Protein AF-A0A5C3KPU3-F1 (afdb_monomer)

InterPro domains:
  IPR012901 Carnosine N-methyltransferase [PF07942] (134-205)
  IPR012901 Carnosine N-methyltransferase [PTHR12303] (54-205)
  IPR029063 S-adenosyl-L-methionine-dependent methyltransferase superfamily [SSF53335] (145-206)

Solvent-accessible surface area (backbone atoms only — not comparable to full-atom values): 12012 Å² total; per-residue (Å²): 145,76,76,73,67,56,60,56,51,51,51,50,51,65,52,49,51,58,51,50,50,51,52,49,50,61,71,35,53,88,72,49,69,58,73,66,59,59,45,46,71,76,48,73,64,86,67,76,80,68,57,95,77,44,72,46,60,49,37,39,23,30,64,39,37,35,66,54,52,50,49,53,53,51,51,52,53,56,54,58,70,71,51,53,74,71,59,48,53,52,39,55,75,72,40,45,65,63,50,53,53,52,48,52,54,50,42,50,57,54,25,53,55,30,39,52,56,28,51,51,48,39,72,78,38,61,71,49,71,76,52,78,89,63,82,64,48,75,69,45,47,51,49,52,53,49,52,56,49,46,46,40,46,60,73,37,77,88,14,44,66,59,43,50,70,66,43,45,67,56,53,55,56,62,63,72,50,56,70,74,60,37,54,74,38,75,50,75,64,82,86,47,81,92,35,44,66,57,52,55,45,44,73,73,54,39,40,75,105

Radius of gyration: 27.12 Å; Cα contacts (8 Å, |Δi|>4): 120; chains: 1; bounding box: 98×38×58 Å

pLDDT: mean 85.26, std 14.68, range [45.88, 97.88]

Sequence (209 aa):
MTTVTTTTFDTLLACLFPLAICIAAYRLRDSLGSFSDLRALVFPTKSSSQPYFSLERAYHSYRQYERLSKSEVSRMRASYSKLGRAHKRMANTLGYTKKLDRLWDITALNGTIADEIAEIAEREYPSVTDTPKYHATSADLARVREALKHFIRDWSDDGAKERHTIFSPILDCLKTVDPELRASQKVLVPGCGLGRLSWEISQLGDHLI

Nearest PDB structures (foldseek):
  5yf1-assembly1_B  TM=8.583E-01  e=3.767E-05  Homo sapiens
  4wpe-assembly1_A-2  TM=2.125E-01  e=9.222E+00  Saccharomyces cerevisiae S288C

Organism: Coprinopsis marcescibilis (NCBI:txid230819)

Foldseek 3Di:
DPPPVVVVVVVVVVVVVVVVVVVVCVVCVVVDPDVVVVCCVVDVDPPPCPDPDDLLLLLLLLQCLLVVQVVVLVVVVVVLVPDDPVVVVVCVVVVVVVVSVVSNVVSVVLSVVSNVVSVVSCVVPVCSVVDDRDDHDPVSSVVSVVLVVLCCLQPNPNNVVVCCVPQVVVLVVLVVDDLVVQLVDEDEDPPCRVCRSVVVSVVSNHHYD

Mean predicted aligned error: 12.5 Å

Structure (mmCIF, N/CA/C/O backbone):
data_AF-A0A5C3KPU3-F1
#
_entry.id   AF-A0A5C3KPU3-F1
#
loop_
_atom_site.group_PDB
_atom_site.id
_atom_site.type_symbol
_atom_site.label_atom_id
_atom_site.label_alt_id
_atom_site.label_comp_id
_atom_site.label_asym_id
_atom_site.label_entity_id
_atom_site.label_seq_id
_atom_site.pdbx_PDB_ins_code
_atom_site.Cartn_x
_atom_site.Cartn_y
_atom_site.Cartn_z
_atom_site.occupancy
_atom_site.B_iso_or_equiv
_atom_site.auth_seq_id
_atom_site.auth_comp_id
_atom_site.auth_asym_id
_atom_site.auth_atom_id
_atom_site.pdbx_PDB_model_num
ATOM 1 N N . MET A 1 1 ? 72.409 -13.582 -4.677 1.00 49.06 1 MET A N 1
ATOM 2 C CA . MET A 1 1 ? 72.002 -13.003 -5.978 1.00 49.06 1 MET A CA 1
ATOM 3 C C . MET A 1 1 ? 70.506 -13.274 -6.212 1.00 49.06 1 MET A C 1
ATOM 5 O O . MET A 1 1 ? 70.142 -13.875 -7.207 1.00 49.06 1 MET A O 1
ATOM 9 N N . THR A 1 2 ? 69.636 -12.888 -5.264 1.00 50.25 2 THR A N 1
ATOM 10 C CA . THR A 1 2 ? 68.207 -13.300 -5.229 1.00 50.25 2 THR A CA 1
ATOM 11 C C . THR A 1 2 ? 67.263 -12.246 -4.623 1.00 50.25 2 THR A C 1
ATOM 13 O O . THR A 1 2 ? 66.088 -12.521 -4.426 1.00 50.25 2 THR A O 1
ATOM 16 N N . THR A 1 3 ? 67.736 -11.030 -4.330 1.00 50.75 3 THR A N 1
ATOM 17 C CA . THR A 1 3 ? 66.955 -10.001 -3.609 1.00 50.75 3 THR A CA 1
ATOM 18 C C . THR A 1 3 ? 66.311 -8.934 -4.502 1.00 50.75 3 THR A C 1
ATOM 20 O O . THR A 1 3 ? 65.560 -8.106 -4.003 1.00 50.75 3 THR A O 1
ATOM 23 N N . VAL A 1 4 ? 66.581 -8.929 -5.813 1.00 54.91 4 VAL A N 1
ATOM 24 C CA . VAL A 1 4 ? 66.105 -7.876 -6.741 1.00 54.91 4 VAL A CA 1
ATOM 25 C C . VAL A 1 4 ? 64.773 -8.243 -7.422 1.00 54.91 4 VAL A C 1
ATOM 27 O O . VAL A 1 4 ? 64.039 -7.374 -7.883 1.00 54.91 4 VAL A O 1
ATOM 30 N N . THR A 1 5 ? 64.417 -9.529 -7.465 1.00 54.19 5 THR A N 1
ATOM 31 C CA . THR A 1 5 ? 63.199 -10.019 -8.138 1.00 54.19 5 THR A CA 1
ATOM 32 C C . THR A 1 5 ? 61.951 -10.004 -7.253 1.00 54.19 5 THR A C 1
ATOM 34 O O . THR A 1 5 ? 60.841 -9.985 -7.773 1.00 54.19 5 THR A O 1
ATOM 37 N N . THR A 1 6 ? 62.096 -9.994 -5.926 1.00 54.78 6 THR A N 1
ATOM 38 C CA . THR A 1 6 ? 60.954 -9.955 -4.995 1.00 54.78 6 THR A CA 1
ATOM 39 C C . THR A 1 6 ? 60.343 -8.558 -4.890 1.00 54.78 6 THR A C 1
ATOM 41 O O . THR A 1 6 ? 59.128 -8.414 -4.958 1.00 54.78 6 THR A O 1
ATOM 44 N N . THR A 1 7 ? 61.165 -7.506 -4.863 1.00 57.75 7 THR A N 1
ATOM 45 C CA . THR A 1 7 ? 60.705 -6.109 -4.761 1.00 57.75 7 THR A CA 1
ATOM 46 C C . THR A 1 7 ? 59.877 -5.642 -5.956 1.00 57.75 7 THR A C 1
ATOM 48 O O . THR A 1 7 ? 58.969 -4.830 -5.783 1.00 57.75 7 THR A O 1
ATOM 51 N N . THR A 1 8 ? 60.151 -6.155 -7.157 1.00 63.25 8 THR A N 1
ATOM 52 C CA . THR A 1 8 ? 59.389 -5.853 -8.383 1.00 63.25 8 THR A CA 1
ATOM 53 C C . THR A 1 8 ? 58.050 -6.592 -8.440 1.00 63.25 8 THR A C 1
ATOM 55 O O . THR A 1 8 ? 57.057 -6.032 -8.905 1.00 63.25 8 THR A O 1
ATOM 58 N N . PHE A 1 9 ? 57.990 -7.819 -7.917 1.00 68.88 9 PHE A N 1
ATOM 59 C CA . PHE A 1 9 ? 56.739 -8.566 -7.778 1.00 68.88 9 PHE A CA 1
ATOM 60 C C . PHE A 1 9 ? 55.816 -7.933 -6.729 1.00 68.88 9 PHE A C 1
ATOM 62 O O . PHE A 1 9 ? 54.632 -7.733 -6.995 1.00 68.88 9 PHE A O 1
ATOM 69 N N . ASP A 1 10 ? 56.369 -7.526 -5.585 1.00 72.19 10 ASP A N 1
ATOM 70 C CA . ASP A 1 10 ? 55.608 -6.890 -4.506 1.00 72.19 10 ASP A CA 1
ATOM 71 C C . ASP A 1 10 ? 55.052 -5.519 -4.919 1.00 72.19 10 ASP A C 1
ATOM 73 O O . ASP A 1 10 ? 53.919 -5.182 -4.577 1.00 72.19 10 ASP A O 1
ATOM 77 N N . THR A 1 11 ? 55.791 -4.745 -5.723 1.00 73.00 11 THR A N 1
ATOM 78 C CA . THR A 1 11 ? 55.285 -3.474 -6.279 1.00 73.00 11 THR A CA 1
ATOM 79 C C . THR A 1 11 ? 54.222 -3.681 -7.354 1.00 73.00 11 THR A C 1
ATOM 81 O O . THR A 1 11 ? 53.241 -2.937 -7.390 1.00 73.00 11 THR A O 1
ATOM 84 N N . LEU A 1 12 ? 54.349 -4.707 -8.201 1.00 73.88 12 LEU A N 1
ATOM 85 C CA . LEU A 1 12 ? 53.290 -5.077 -9.145 1.00 73.88 12 LEU A CA 1
ATOM 86 C C . LEU A 1 12 ? 52.017 -5.508 -8.413 1.00 73.88 12 LEU A C 1
ATOM 88 O O . LEU A 1 12 ? 50.929 -5.050 -8.759 1.00 73.88 12 LEU A O 1
ATOM 92 N N . LEU A 1 13 ? 52.144 -6.326 -7.368 1.00 72.50 13 LEU A N 1
ATOM 93 C CA . LEU A 1 13 ? 51.018 -6.765 -6.547 1.00 72.50 13 LEU A CA 1
ATOM 94 C C . LEU A 1 13 ? 50.362 -5.578 -5.821 1.00 72.50 13 LEU A C 1
ATOM 96 O O . LEU A 1 13 ? 49.135 -5.455 -5.833 1.00 72.50 13 LEU A O 1
ATOM 100 N N . ALA A 1 14 ? 51.171 -4.661 -5.281 1.00 74.69 14 ALA A N 1
ATOM 101 C CA . ALA A 1 14 ? 50.712 -3.448 -4.604 1.00 74.69 14 ALA A CA 1
ATOM 102 C C . ALA A 1 14 ? 49.963 -2.475 -5.529 1.00 74.69 14 ALA A C 1
ATOM 104 O O . ALA A 1 14 ? 49.104 -1.739 -5.052 1.00 74.69 14 ALA A O 1
ATOM 105 N N . CYS A 1 15 ? 50.234 -2.484 -6.837 1.00 76.50 15 CYS A N 1
ATOM 106 C CA . CYS A 1 15 ? 49.520 -1.662 -7.820 1.00 76.50 15 CYS A CA 1
ATOM 107 C C . CYS A 1 15 ? 48.299 -2.376 -8.425 1.00 76.50 15 CYS A C 1
ATOM 109 O O . CYS A 1 15 ? 47.271 -1.745 -8.681 1.00 76.50 15 CYS A O 1
ATOM 111 N N . LEU A 1 16 ? 48.378 -3.692 -8.641 1.00 79.62 16 LEU A N 1
ATOM 112 C CA . LEU A 1 16 ? 47.305 -4.473 -9.263 1.00 79.62 16 LEU A CA 1
ATOM 113 C C . LEU A 1 16 ? 46.111 -4.682 -8.328 1.00 79.62 16 LEU A C 1
ATOM 115 O O . LEU A 1 16 ? 44.976 -4.646 -8.797 1.00 79.62 16 LEU A O 1
ATOM 119 N N . PHE A 1 17 ? 46.336 -4.839 -7.021 1.00 78.12 17 PHE A N 1
ATOM 120 C CA . PHE A 1 17 ? 45.253 -4.951 -6.038 1.00 78.12 17 PHE A CA 1
ATOM 121 C C . PHE A 1 17 ? 44.332 -3.721 -5.993 1.00 78.12 17 PHE A C 1
ATOM 123 O O . PHE A 1 17 ? 43.127 -3.888 -6.187 1.00 78.12 17 PHE A O 1
ATOM 130 N N . PRO A 1 18 ? 44.832 -2.487 -5.787 1.00 81.44 18 PRO A N 1
ATOM 131 C CA . PRO A 1 18 ? 43.976 -1.305 -5.776 1.00 81.44 18 PRO A CA 1
ATOM 132 C C . PRO A 1 18 ? 43.336 -1.043 -7.143 1.00 81.44 18 PRO A C 1
ATOM 134 O O . PRO A 1 18 ? 42.183 -0.622 -7.194 1.00 81.44 18 PRO A O 1
ATOM 137 N N . LEU A 1 19 ? 44.013 -1.364 -8.253 1.00 81.94 19 LEU A N 1
ATOM 138 C CA . LEU A 1 19 ? 43.418 -1.269 -9.588 1.00 81.94 19 LEU A CA 1
ATOM 139 C C . LEU A 1 19 ? 42.259 -2.266 -9.765 1.00 81.94 19 LEU A C 1
ATOM 141 O O . LEU A 1 19 ? 41.195 -1.895 -10.260 1.00 81.94 19 LEU A O 1
ATOM 145 N N . ALA A 1 20 ? 42.430 -3.513 -9.321 1.00 78.94 20 ALA A N 1
ATOM 146 C CA . ALA A 1 20 ? 41.396 -4.542 -9.360 1.00 78.94 20 ALA A CA 1
ATOM 147 C C . ALA A 1 20 ? 40.210 -4.191 -8.451 1.00 78.94 20 ALA A C 1
ATOM 149 O O . ALA A 1 20 ? 39.064 -4.357 -8.866 1.00 78.94 20 ALA A O 1
ATOM 150 N N . ILE A 1 21 ? 40.468 -3.636 -7.262 1.00 78.56 21 ILE A N 1
ATOM 151 C CA . ILE A 1 21 ? 39.433 -3.123 -6.353 1.00 78.56 21 ILE A CA 1
ATOM 152 C C . ILE A 1 21 ? 38.688 -1.950 -6.999 1.00 78.56 21 ILE A C 1
ATOM 154 O O . ILE A 1 21 ? 37.461 -1.937 -6.980 1.00 78.56 21 ILE A O 1
ATOM 158 N N . CYS A 1 22 ? 39.385 -1.005 -7.637 1.00 78.31 22 CYS A N 1
ATOM 159 C CA . CYS A 1 22 ? 38.764 0.107 -8.363 1.00 78.31 22 CYS A CA 1
ATOM 160 C C . CYS A 1 22 ? 37.907 -0.370 -9.543 1.00 78.31 22 CYS A C 1
ATOM 162 O O . CYS A 1 22 ? 36.800 0.127 -9.739 1.00 78.31 22 CYS A O 1
ATOM 164 N N . ILE A 1 23 ? 38.377 -1.353 -10.315 1.00 79.19 23 ILE A N 1
ATOM 165 C CA . ILE A 1 23 ? 37.619 -1.932 -11.434 1.00 79.19 23 ILE A CA 1
ATOM 166 C C . ILE A 1 23 ? 36.405 -2.712 -10.917 1.00 79.19 23 ILE A C 1
ATOM 168 O O . ILE A 1 23 ? 35.318 -2.588 -11.483 1.00 79.19 23 ILE A O 1
ATOM 172 N N . ALA A 1 24 ? 36.558 -3.482 -9.838 1.00 73.69 24 ALA A N 1
ATOM 173 C CA . ALA A 1 24 ? 35.454 -4.182 -9.190 1.00 73.69 24 ALA A CA 1
ATOM 174 C C . ALA A 1 24 ? 34.420 -3.188 -8.645 1.00 73.69 24 ALA A C 1
ATOM 176 O O . ALA A 1 24 ? 33.237 -3.340 -8.929 1.00 73.69 24 ALA A O 1
ATOM 177 N N . ALA A 1 25 ? 34.853 -2.124 -7.964 1.00 69.69 25 ALA A N 1
ATOM 178 C CA . ALA A 1 25 ? 33.988 -1.058 -7.462 1.00 69.69 25 ALA A CA 1
ATOM 179 C C . ALA A 1 25 ? 33.275 -0.304 -8.594 1.00 69.69 25 ALA A C 1
ATOM 181 O O . ALA A 1 25 ? 32.090 -0.006 -8.480 1.00 69.69 25 ALA A O 1
ATOM 182 N N . TYR A 1 26 ? 33.953 -0.049 -9.717 1.00 72.75 26 TYR A N 1
ATOM 183 C CA . TYR A 1 26 ? 33.344 0.567 -10.896 1.00 72.75 26 TYR A CA 1
ATOM 184 C C . TYR A 1 26 ? 32.294 -0.344 -11.543 1.00 72.75 26 TYR A C 1
ATOM 186 O O . TYR A 1 26 ? 31.214 0.119 -11.900 1.00 72.75 26 TYR A O 1
ATOM 194 N N . ARG A 1 27 ? 32.570 -1.649 -11.657 1.00 70.25 27 ARG A N 1
ATOM 195 C CA . ARG A 1 27 ? 31.623 -2.635 -12.211 1.00 70.25 27 ARG A CA 1
ATOM 196 C C . ARG A 1 27 ? 30.458 -2.944 -11.274 1.00 70.25 27 ARG A C 1
ATOM 198 O O . ARG A 1 27 ? 29.374 -3.267 -11.745 1.00 70.25 27 ARG A O 1
ATOM 205 N N . LEU A 1 28 ? 30.675 -2.836 -9.967 1.00 63.50 28 LEU A N 1
ATOM 206 C CA . LEU A 1 28 ? 29.653 -3.000 -8.937 1.00 63.50 28 LEU A CA 1
ATOM 207 C C . LEU A 1 28 ? 28.926 -1.687 -8.622 1.00 63.50 28 LEU A C 1
ATOM 209 O O . LEU A 1 28 ? 27.993 -1.718 -7.835 1.00 63.50 28 LEU A O 1
ATOM 213 N N . ARG A 1 29 ? 29.282 -0.554 -9.240 1.00 62.59 29 ARG A N 1
ATOM 214 C CA . ARG A 1 29 ? 28.663 0.764 -9.000 1.00 62.59 29 ARG A CA 1
ATOM 215 C C . ARG A 1 29 ? 27.151 0.783 -9.227 1.00 62.59 29 ARG A C 1
ATOM 217 O O . ARG A 1 29 ? 26.448 1.504 -8.532 1.00 62.59 29 ARG A O 1
ATOM 224 N N . ASP A 1 30 ? 26.664 -0.012 -10.176 1.00 58.06 30 ASP A N 1
ATOM 225 C CA . ASP A 1 30 ? 25.230 -0.124 -10.468 1.00 58.06 30 ASP A CA 1
ATOM 226 C C . ASP A 1 30 ? 24.507 -1.126 -9.539 1.00 58.06 30 ASP A C 1
ATOM 228 O O . ASP A 1 30 ? 23.278 -1.186 -9.536 1.00 58.06 30 ASP A O 1
ATOM 232 N N . SER A 1 31 ? 25.257 -1.926 -8.763 1.00 55.88 31 SER A N 1
ATOM 233 C CA . SER A 1 31 ? 24.754 -2.971 -7.852 1.00 55.88 31 SER A CA 1
ATOM 234 C C . SER A 1 31 ? 24.944 -2.638 -6.370 1.00 55.88 31 SER A C 1
ATOM 236 O O . SER A 1 31 ? 24.194 -3.139 -5.533 1.00 55.88 31 SER A O 1
ATOM 238 N N . LEU A 1 32 ? 25.960 -1.849 -6.030 1.00 54.00 32 LEU A N 1
ATOM 239 C CA . LEU A 1 32 ? 26.172 -1.289 -4.707 1.00 54.00 32 LEU A CA 1
ATOM 240 C C . LEU A 1 32 ? 25.189 -0.131 -4.577 1.00 54.00 32 LEU A C 1
ATOM 242 O O . LEU A 1 32 ? 25.195 0.787 -5.397 1.00 54.00 32 LEU A O 1
ATOM 246 N N . GLY A 1 33 ? 24.322 -0.205 -3.567 1.00 57.97 33 GLY A N 1
ATOM 247 C CA . GLY A 1 33 ? 23.472 0.912 -3.166 1.00 57.97 33 GLY A CA 1
ATOM 248 C C . GLY A 1 33 ? 24.270 2.216 -3.096 1.00 57.97 33 GLY A C 1
ATOM 249 O O . GLY A 1 33 ? 25.497 2.204 -2.965 1.00 57.97 33 GLY A O 1
ATOM 250 N N . SER A 1 34 ? 23.557 3.329 -3.261 1.00 64.75 34 SER A N 1
ATOM 251 C CA . SER A 1 34 ? 24.090 4.691 -3.337 1.00 64.75 34 SER A CA 1
ATOM 252 C C . SER A 1 34 ? 25.315 4.893 -2.433 1.00 64.75 34 SER A C 1
ATOM 254 O O . SER A 1 34 ? 25.336 4.433 -1.298 1.00 64.75 34 SER A O 1
ATOM 256 N N . PHE A 1 35 ? 26.338 5.622 -2.893 1.00 58.00 35 PHE A N 1
ATOM 257 C CA . PHE A 1 35 ? 27.557 5.912 -2.113 1.00 58.00 35 PHE A CA 1
ATOM 258 C C . PHE A 1 35 ? 27.260 6.523 -0.722 1.00 58.00 35 PHE A C 1
ATOM 260 O O . PHE A 1 35 ? 28.079 6.435 0.192 1.00 58.00 35 PHE A O 1
ATOM 267 N N . SER A 1 36 ? 26.062 7.095 -0.545 1.00 57.53 36 SER A N 1
ATOM 268 C CA . SER A 1 36 ? 25.494 7.485 0.750 1.00 57.53 36 SER A CA 1
ATOM 269 C C . SER A 1 36 ? 25.405 6.338 1.758 1.00 57.53 36 SER A C 1
ATOM 271 O O . SER A 1 36 ? 25.708 6.544 2.927 1.00 57.53 36 SER A O 1
ATOM 273 N N . ASP A 1 37 ? 25.034 5.142 1.312 1.00 55.09 37 ASP A N 1
ATOM 274 C CA . ASP A 1 37 ? 24.747 3.973 2.143 1.00 55.09 37 ASP A CA 1
ATOM 275 C C . ASP A 1 37 ? 26.054 3.350 2.650 1.00 55.09 37 ASP A C 1
ATOM 277 O O . ASP A 1 37 ? 26.181 3.016 3.825 1.00 55.09 37 ASP A O 1
ATOM 281 N N . LEU A 1 38 ? 27.076 3.301 1.786 1.00 59.62 38 LEU A N 1
ATOM 282 C CA . LEU A 1 38 ? 28.442 2.918 2.162 1.00 59.62 38 LEU A CA 1
ATOM 283 C C . LEU A 1 38 ? 29.070 3.930 3.125 1.00 59.62 38 LEU A C 1
ATOM 285 O O . LEU A 1 38 ? 29.686 3.546 4.119 1.00 59.62 38 LEU A O 1
ATOM 289 N N . ARG A 1 39 ? 28.891 5.231 2.865 1.00 62.75 39 ARG A N 1
ATOM 290 C CA . ARG A 1 39 ? 29.382 6.289 3.757 1.00 62.75 39 ARG A CA 1
ATOM 291 C C . ARG A 1 39 ? 28.694 6.241 5.124 1.00 6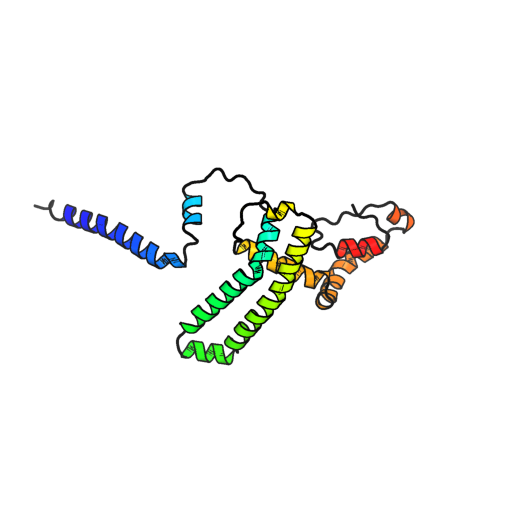2.75 39 ARG A C 1
ATOM 293 O O . ARG A 1 39 ? 29.373 6.450 6.122 1.00 62.75 39 ARG A O 1
ATOM 300 N N . ALA A 1 40 ? 27.398 5.935 5.172 1.00 59.81 40 ALA A N 1
ATOM 301 C CA . ALA A 1 40 ? 26.638 5.775 6.412 1.00 59.81 40 ALA A CA 1
ATOM 302 C C . ALA A 1 40 ? 27.082 4.551 7.234 1.00 59.81 40 ALA A C 1
ATOM 304 O O . ALA A 1 40 ? 27.003 4.583 8.459 1.00 59.81 40 ALA A O 1
ATOM 305 N N . LEU A 1 41 ? 27.585 3.500 6.577 1.00 59.09 41 LEU A N 1
ATOM 306 C CA . LEU A 1 41 ? 28.108 2.302 7.241 1.00 59.09 41 LEU A CA 1
ATOM 307 C C . LEU A 1 41 ? 29.482 2.536 7.894 1.00 59.09 41 LEU A C 1
ATOM 309 O O . LEU A 1 41 ? 29.774 1.971 8.943 1.00 59.09 41 LEU A O 1
ATOM 313 N N . VAL A 1 42 ? 30.328 3.357 7.261 1.00 71.31 42 VAL A N 1
ATOM 314 C CA . VAL A 1 42 ? 31.710 3.633 7.705 1.00 71.31 42 VAL A CA 1
ATOM 315 C C . VAL A 1 42 ? 31.779 4.816 8.672 1.00 71.31 42 VAL A C 1
ATOM 317 O O . VAL A 1 42 ? 32.589 4.818 9.596 1.00 71.31 42 VAL A O 1
ATOM 320 N N . PHE A 1 43 ? 30.920 5.817 8.486 1.00 68.44 43 PHE A N 1
ATOM 321 C CA . PHE A 1 43 ? 30.818 6.980 9.358 1.00 68.44 43 PHE A CA 1
ATOM 322 C C . PHE A 1 43 ? 29.395 7.051 9.905 1.00 68.44 43 PHE A C 1
ATOM 324 O O . PHE A 1 43 ? 28.543 7.684 9.271 1.00 68.44 43 PHE A O 1
ATOM 331 N N . PRO A 1 44 ? 29.118 6.425 11.064 1.00 48.94 44 PRO A N 1
ATOM 332 C CA . PRO A 1 44 ? 27.839 6.588 11.725 1.00 48.94 44 PRO A CA 1
ATOM 333 C C . PRO A 1 44 ? 27.728 8.054 12.142 1.00 48.94 44 PRO A C 1
ATOM 335 O O . PRO A 1 44 ? 28.287 8.496 13.147 1.00 48.94 44 PRO A O 1
ATOM 338 N N . THR A 1 45 ? 27.043 8.851 11.328 1.00 49.94 45 THR A N 1
ATOM 339 C CA . THR A 1 45 ? 26.571 10.153 11.771 1.00 49.94 45 THR A CA 1
ATOM 340 C C . THR A 1 45 ? 25.631 9.896 12.945 1.00 49.94 45 THR A C 1
ATOM 342 O O . THR A 1 45 ? 24.922 8.889 12.965 1.00 49.94 45 THR A O 1
ATOM 345 N N . LYS A 1 46 ? 25.625 10.780 13.953 1.00 45.88 46 LYS A N 1
ATOM 346 C CA . LYS A 1 46 ? 24.526 10.827 14.924 1.00 45.88 46 LYS A CA 1
ATOM 347 C C . LYS A 1 46 ? 23.254 11.006 14.100 1.00 45.88 46 LYS A C 1
ATOM 349 O O . LYS A 1 46 ? 22.942 12.129 13.708 1.00 45.88 46 LYS A O 1
ATOM 354 N N . SER A 1 47 ? 22.567 9.916 13.765 1.00 46.81 47 SER A N 1
ATOM 355 C CA . SER A 1 47 ? 21.256 10.030 13.161 1.00 46.81 47 SER A CA 1
ATOM 356 C C . SER A 1 47 ? 20.428 10.718 14.227 1.00 46.81 47 SER A C 1
ATOM 358 O O . SER A 1 47 ? 20.262 10.169 15.320 1.00 46.81 47 SER A O 1
ATOM 360 N N . SER A 1 48 ? 19.927 11.920 13.945 1.00 47.75 48 SER A N 1
ATOM 361 C CA . SER A 1 48 ? 18.667 12.300 14.561 1.00 47.75 48 SER A CA 1
ATOM 362 C C . SER A 1 48 ? 17.762 11.096 14.330 1.00 47.75 48 SER A C 1
ATOM 364 O O . SER A 1 48 ? 17.599 10.650 13.193 1.00 47.75 48 SER A O 1
ATOM 366 N N . SER A 1 49 ? 17.342 10.444 15.409 1.00 49.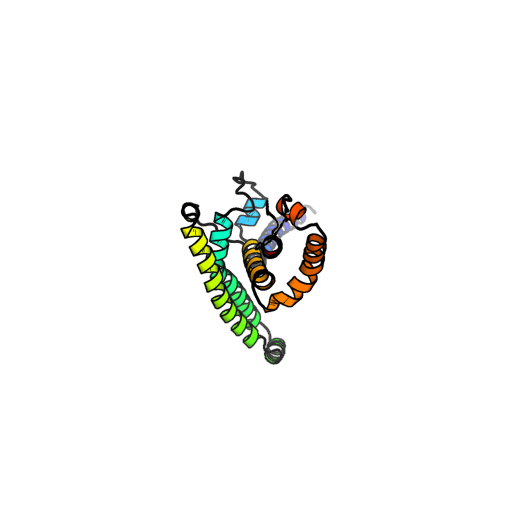31 49 SER A N 1
ATOM 367 C CA . SER A 1 49 ? 16.493 9.264 15.352 1.00 49.31 49 SER A CA 1
ATOM 368 C C . SER A 1 49 ? 15.124 9.726 14.874 1.00 49.31 49 SER A C 1
ATOM 370 O O . SER A 1 49 ? 14.196 9.858 15.666 1.00 49.31 49 SER A O 1
ATOM 372 N N . GLN A 1 50 ? 15.028 10.065 13.589 1.00 55.69 50 GLN A N 1
ATOM 373 C CA . GLN A 1 50 ? 13.761 10.238 12.919 1.00 55.69 50 GLN A CA 1
ATOM 374 C C . GLN A 1 50 ? 13.032 8.915 13.127 1.00 55.69 50 GLN A C 1
ATOM 376 O O . GLN A 1 50 ? 13.593 7.862 12.786 1.00 55.69 50 GLN A O 1
ATOM 381 N N . PRO A 1 51 ? 11.869 8.934 13.791 1.00 64.56 51 PRO A N 1
ATOM 382 C CA . PRO A 1 51 ? 11.173 7.713 14.126 1.00 64.56 51 PRO A CA 1
ATOM 383 C C . PRO A 1 51 ? 10.966 6.912 12.842 1.00 64.56 51 PRO A C 1
ATOM 385 O O . PRO A 1 51 ? 10.639 7.453 11.785 1.00 64.56 51 PRO A O 1
ATOM 388 N N . TYR A 1 52 ? 11.242 5.607 12.920 1.00 70.44 52 TYR A N 1
ATOM 389 C CA . TYR A 1 52 ? 11.211 4.718 11.755 1.00 70.44 52 TYR A CA 1
ATOM 390 C C . TYR A 1 52 ? 9.880 4.819 10.996 1.00 70.44 52 TYR A C 1
ATOM 392 O O . TYR A 1 52 ? 9.854 4.731 9.766 1.00 70.44 52 TYR A O 1
ATOM 400 N N . PHE A 1 53 ? 8.808 5.076 11.749 1.00 81.75 53 PHE A N 1
ATOM 401 C CA . PHE A 1 53 ? 7.497 5.472 11.271 1.00 81.75 53 PHE A CA 1
ATOM 402 C C . PHE A 1 53 ? 7.250 6.934 11.640 1.00 81.75 53 PHE A C 1
ATOM 404 O O . PHE A 1 53 ? 7.238 7.282 12.819 1.00 81.75 53 PHE A O 1
ATOM 411 N N . SER A 1 54 ? 7.050 7.777 10.632 1.00 90.19 54 SER A N 1
ATOM 412 C CA . SER A 1 54 ? 6.656 9.171 10.809 1.00 90.19 54 SER A CA 1
ATOM 413 C C . SER A 1 54 ? 5.631 9.544 9.742 1.00 90.19 54 SER A C 1
ATOM 415 O O . SER A 1 54 ? 5.610 8.944 8.657 1.00 90.19 54 SER A O 1
ATOM 417 N N . LEU A 1 55 ? 4.771 10.512 10.057 1.00 92.00 55 LEU A N 1
ATOM 418 C CA . LEU A 1 55 ? 3.744 10.992 9.136 1.00 92.00 55 LEU A CA 1
ATOM 419 C C . LEU A 1 55 ? 4.381 11.611 7.885 1.00 92.00 55 LEU A C 1
ATOM 421 O O . LEU A 1 55 ? 3.949 11.353 6.768 1.00 92.00 55 LEU A O 1
ATOM 425 N N . GLU A 1 56 ? 5.474 12.341 8.068 1.00 92.50 56 GLU A N 1
ATOM 426 C CA . GLU A 1 56 ? 6.217 13.043 7.022 1.00 92.50 56 GLU A CA 1
ATOM 427 C C . GLU A 1 56 ? 6.893 12.065 6.067 1.00 92.50 56 GLU A C 1
ATOM 429 O O . GLU A 1 56 ? 6.816 12.196 4.843 1.00 92.50 56 GLU A O 1
ATOM 434 N N . ARG A 1 57 ? 7.501 11.011 6.623 1.00 92.44 57 ARG A N 1
ATOM 435 C CA . ARG A 1 57 ? 8.062 9.915 5.836 1.00 92.44 57 ARG A CA 1
ATOM 436 C C . ARG A 1 57 ? 6.978 9.218 5.022 1.00 92.44 57 ARG A C 1
ATOM 438 O O . ARG A 1 57 ? 7.203 8.945 3.842 1.00 92.44 57 ARG A O 1
ATOM 445 N N . ALA A 1 58 ? 5.826 8.926 5.627 1.00 94.31 58 ALA A N 1
ATOM 446 C CA . ALA A 1 58 ? 4.703 8.309 4.928 1.00 94.31 58 ALA A CA 1
ATOM 447 C C . ALA A 1 58 ? 4.205 9.215 3.792 1.00 94.31 58 ALA A C 1
ATOM 449 O O . ALA A 1 58 ? 4.199 8.777 2.642 1.00 94.31 58 ALA A O 1
ATOM 450 N N . TYR A 1 59 ? 3.910 10.483 4.083 1.00 95.62 59 TYR A N 1
ATOM 451 C CA . TYR A 1 59 ? 3.494 11.496 3.110 1.00 95.62 59 TYR A CA 1
ATOM 452 C C . TYR A 1 59 ? 4.436 11.556 1.903 1.00 95.62 59 TYR A C 1
ATOM 454 O O . TYR A 1 59 ? 4.018 11.334 0.765 1.00 95.62 59 TYR A O 1
ATOM 462 N N . HIS A 1 60 ? 5.738 11.743 2.135 1.00 94.75 60 HIS A N 1
ATOM 463 C CA . HIS A 1 60 ? 6.717 11.800 1.052 1.00 94.75 60 HIS A CA 1
ATOM 464 C C . HIS A 1 60 ? 6.827 10.493 0.263 1.00 94.75 60 HIS A C 1
ATOM 466 O O . HIS A 1 60 ? 7.177 10.527 -0.919 1.00 94.75 60 HIS A O 1
ATOM 472 N N . SER A 1 61 ? 6.550 9.350 0.892 1.00 95.56 61 SER A N 1
ATOM 473 C CA . SER A 1 61 ? 6.558 8.043 0.232 1.00 95.56 61 SER A CA 1
ATOM 474 C C . SER A 1 61 ? 5.356 7.866 -0.688 1.00 95.56 61 SER A C 1
ATOM 476 O O . SER A 1 61 ? 5.534 7.413 -1.819 1.00 95.56 61 SER A O 1
ATOM 478 N N . TYR A 1 62 ? 4.166 8.287 -0.250 1.00 97.06 62 TYR A N 1
ATOM 479 C CA . TYR A 1 62 ? 2.962 8.321 -1.080 1.00 97.06 62 TYR A CA 1
ATOM 480 C C . TYR A 1 62 ? 3.127 9.287 -2.265 1.00 97.06 62 TYR A C 1
ATOM 482 O O . TYR A 1 62 ? 3.018 8.844 -3.408 1.00 97.06 62 TYR A O 1
ATOM 490 N N . ARG A 1 63 ? 3.560 10.540 -2.034 1.00 96.12 63 ARG A N 1
ATOM 491 C CA . ARG A 1 63 ? 3.822 11.536 -3.105 1.00 96.12 63 ARG A CA 1
ATOM 492 C C . ARG A 1 63 ? 4.840 11.071 -4.155 1.00 96.12 63 ARG A C 1
ATOM 494 O O . ARG A 1 63 ? 4.855 11.554 -5.282 1.00 96.12 63 ARG A O 1
ATOM 501 N N . GLN A 1 64 ? 5.760 10.174 -3.795 1.00 96.44 64 GLN A N 1
ATOM 502 C CA . GLN A 1 64 ? 6.800 9.675 -4.706 1.00 96.44 64 GLN A CA 1
ATOM 503 C C . GLN A 1 64 ? 6.476 8.316 -5.333 1.00 96.44 64 GLN A C 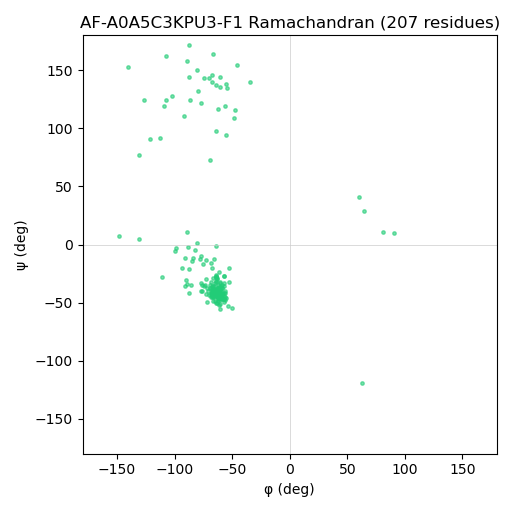1
ATOM 505 O O . GLN A 1 64 ? 7.257 7.847 -6.170 1.00 96.44 64 GLN A O 1
ATOM 510 N N . TYR A 1 65 ? 5.355 7.693 -4.960 1.00 97.88 65 TYR A N 1
ATOM 511 C CA . TYR A 1 65 ? 5.002 6.331 -5.348 1.00 97.88 65 TYR A CA 1
ATOM 512 C C . TYR A 1 65 ? 5.051 6.118 -6.860 1.00 97.88 65 TYR A C 1
ATOM 514 O O . TYR A 1 65 ? 5.732 5.202 -7.330 1.00 97.88 65 TYR A O 1
ATOM 522 N N . GLU A 1 66 ? 4.366 6.968 -7.629 1.00 97.19 66 GLU A N 1
ATOM 523 C CA . GLU A 1 66 ? 4.231 6.783 -9.073 1.00 97.19 66 GLU A CA 1
ATOM 524 C C . GLU A 1 66 ? 5.591 6.891 -9.764 1.00 97.19 66 GLU A C 1
ATOM 526 O O . GLU A 1 66 ? 5.997 5.998 -10.509 1.00 97.19 66 GLU A O 1
ATOM 531 N N . ARG A 1 67 ? 6.336 7.962 -9.468 1.00 96.06 67 ARG A N 1
ATOM 532 C CA . ARG A 1 67 ? 7.663 8.221 -10.039 1.00 96.06 67 ARG A CA 1
ATOM 533 C C . ARG A 1 67 ? 8.620 7.062 -9.767 1.00 96.06 67 ARG A C 1
ATOM 535 O O . ARG A 1 67 ? 9.338 6.622 -10.670 1.00 96.06 67 ARG A O 1
ATOM 542 N N . LEU A 1 68 ? 8.658 6.578 -8.526 1.00 95.81 68 LEU A N 1
ATOM 543 C CA . LEU A 1 68 ? 9.549 5.491 -8.125 1.00 95.81 68 LEU A CA 1
ATOM 544 C C . LEU A 1 68 ? 9.125 4.154 -8.741 1.00 95.81 68 LEU A C 1
ATOM 546 O O . LEU A 1 68 ? 9.972 3.451 -9.294 1.00 95.81 68 LEU A O 1
ATOM 550 N N . SER A 1 69 ? 7.830 3.842 -8.740 1.00 96.38 69 SER A N 1
ATOM 551 C CA . SER A 1 69 ? 7.294 2.623 -9.352 1.00 96.38 69 SER A CA 1
ATOM 552 C C . SER A 1 69 ? 7.509 2.611 -10.870 1.00 96.38 69 SER A C 1
ATOM 554 O O . SER A 1 69 ? 8.008 1.629 -11.418 1.00 96.38 69 SER A O 1
ATOM 556 N N . LYS A 1 70 ? 7.268 3.728 -11.570 1.00 96.50 70 LYS A N 1
ATOM 557 C CA . LYS A 1 70 ? 7.569 3.864 -13.008 1.00 96.50 70 LYS A CA 1
ATOM 558 C C . LYS A 1 70 ? 9.062 3.727 -13.303 1.00 96.50 70 LYS A C 1
ATOM 560 O O . LYS A 1 70 ? 9.430 3.148 -14.324 1.00 96.50 70 LYS A O 1
ATOM 565 N N . SER A 1 71 ? 9.939 4.196 -12.414 1.00 95.94 71 SER A N 1
ATOM 566 C CA . SER A 1 71 ? 11.385 3.953 -12.525 1.00 95.94 71 SER A CA 1
ATOM 567 C C . SER A 1 71 ? 11.731 2.459 -12.436 1.00 95.94 71 SER A C 1
ATOM 569 O O . SER A 1 71 ? 12.581 1.990 -13.198 1.00 95.94 71 SER A O 1
ATOM 571 N N . GLU A 1 72 ? 11.063 1.688 -11.568 1.00 94.94 72 GLU A N 1
ATOM 572 C CA . GLU A 1 72 ? 11.216 0.223 -11.511 1.00 94.94 72 GLU A CA 1
ATOM 573 C C . GLU A 1 72 ? 10.793 -0.431 -12.834 1.00 94.94 72 GLU A C 1
ATOM 575 O O . GLU A 1 72 ? 11.559 -1.217 -13.397 1.00 94.94 72 GLU A O 1
ATOM 580 N N . VAL A 1 73 ? 9.644 -0.041 -13.395 1.00 95.81 73 VAL A N 1
ATOM 581 C CA . VAL A 1 73 ? 9.165 -0.557 -14.692 1.00 95.81 73 VAL A CA 1
ATOM 582 C C . VAL A 1 73 ? 10.117 -0.191 -15.836 1.00 95.81 73 VAL A C 1
ATOM 584 O O . VAL A 1 73 ? 10.436 -1.031 -16.680 1.00 95.81 73 VAL A O 1
ATOM 587 N N . SER A 1 74 ? 10.644 1.035 -15.857 1.00 96.88 74 SER A N 1
ATOM 588 C CA . SER A 1 74 ? 11.643 1.467 -16.845 1.00 96.88 74 SER A CA 1
ATOM 589 C C . SER A 1 74 ? 12.932 0.648 -16.761 1.00 96.88 74 SER A C 1
ATOM 591 O O . SER A 1 74 ? 13.477 0.249 -17.792 1.00 96.88 74 SER A O 1
ATOM 593 N N . ARG A 1 75 ? 13.396 0.317 -15.548 1.00 96.38 75 ARG A N 1
ATOM 594 C CA . ARG A 1 75 ? 14.538 -0.59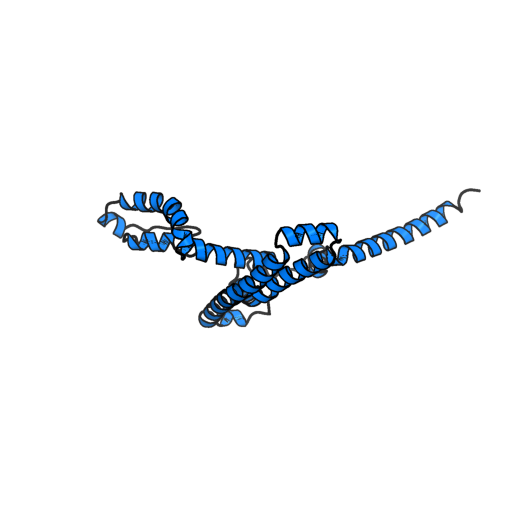0 -15.343 1.00 96.38 75 ARG A CA 1
ATOM 595 C C . ARG A 1 75 ? 14.247 -1.996 -15.867 1.00 96.38 75 ARG A C 1
ATOM 597 O O . ARG A 1 75 ? 15.110 -2.582 -16.521 1.00 96.38 75 ARG A O 1
ATOM 604 N N . MET A 1 76 ? 13.034 -2.514 -15.666 1.00 95.62 76 MET A N 1
ATOM 605 C CA . MET A 1 76 ? 12.613 -3.800 -16.241 1.00 95.62 76 MET A CA 1
ATOM 606 C C . MET A 1 76 ? 12.629 -3.768 -17.776 1.00 95.62 76 MET A C 1
ATOM 608 O O . MET A 1 76 ? 13.187 -4.672 -18.401 1.00 95.62 76 MET A O 1
ATOM 612 N N . ARG A 1 77 ? 12.112 -2.699 -18.399 1.00 96.38 77 ARG A N 1
ATOM 613 C CA . ARG A 1 77 ? 12.163 -2.499 -19.861 1.00 96.38 77 ARG A CA 1
ATOM 614 C C . ARG A 1 77 ? 13.601 -2.426 -20.388 1.00 96.38 77 ARG A C 1
ATOM 616 O O . ARG A 1 77 ? 13.915 -3.049 -21.401 1.00 96.38 77 ARG A O 1
ATOM 623 N N . ALA A 1 78 ? 14.486 -1.715 -19.691 1.00 96.44 78 ALA A N 1
ATOM 624 C CA . ALA A 1 78 ? 15.901 -1.618 -20.054 1.00 96.44 78 ALA A CA 1
ATOM 625 C C . ALA A 1 78 ? 16.647 -2.955 -19.898 1.00 96.44 78 ALA A C 1
ATOM 627 O O . ALA A 1 78 ? 17.522 -3.273 -20.699 1.00 96.44 78 ALA A O 1
ATOM 628 N N . SER A 1 79 ? 16.302 -3.760 -18.892 1.00 95.56 79 SER A N 1
ATOM 629 C CA . SER A 1 79 ? 16.834 -5.120 -18.751 1.00 95.56 79 SER A CA 1
ATOM 630 C C . SER A 1 79 ? 16.362 -6.014 -19.903 1.00 95.56 79 SER A C 1
ATOM 632 O O . SER A 1 79 ? 17.164 -6.675 -20.563 1.00 95.56 79 SER A O 1
ATOM 634 N N . TYR A 1 80 ? 15.070 -5.946 -20.234 1.00 94.31 80 TYR A N 1
ATOM 635 C CA . TYR A 1 80 ? 14.476 -6.680 -21.348 1.00 94.31 80 TYR A CA 1
ATOM 636 C C . TYR A 1 80 ? 15.117 -6.346 -22.703 1.00 94.31 80 TYR A C 1
ATOM 638 O O . TYR A 1 80 ? 15.387 -7.242 -23.510 1.00 94.31 80 TYR A O 1
ATOM 646 N N . SER A 1 81 ? 15.406 -5.067 -22.965 1.00 93.75 81 SER A N 1
ATOM 647 C CA . SER A 1 81 ? 16.004 -4.638 -24.235 1.00 93.75 81 SER A CA 1
ATOM 648 C C . SER A 1 81 ? 17.408 -5.214 -24.454 1.00 93.75 81 SER A C 1
ATOM 650 O O . SER A 1 81 ? 17.775 -5.474 -25.603 1.00 93.75 81 SER A O 1
ATOM 652 N N . LYS A 1 82 ? 18.147 -5.510 -23.377 1.00 95.69 82 LYS A N 1
ATOM 653 C CA . LYS A 1 82 ? 19.484 -6.124 -23.410 1.00 95.69 82 LYS A CA 1
ATOM 654 C C . LYS A 1 82 ? 19.465 -7.638 -23.664 1.00 95.69 82 LYS A C 1
ATOM 656 O O . LYS A 1 82 ? 20.510 -8.214 -23.954 1.00 95.69 82 LYS A O 1
ATOM 661 N N . LEU A 1 83 ? 18.306 -8.299 -23.587 1.00 95.50 83 LEU A N 1
ATOM 662 C CA . LEU A 1 83 ? 18.213 -9.749 -23.782 1.00 95.50 83 LEU A CA 1
ATOM 663 C C . LEU A 1 83 ? 18.513 -10.178 -25.229 1.00 95.50 83 LEU A C 1
ATOM 665 O O . LEU A 1 83 ? 18.145 -9.509 -26.202 1.00 95.50 83 LEU A O 1
ATOM 669 N N . GLY A 1 84 ? 19.123 -11.358 -25.368 1.00 96.94 84 GLY A N 1
ATOM 670 C CA . GLY A 1 84 ? 19.340 -12.020 -26.655 1.00 96.94 84 GLY A CA 1
ATOM 671 C C . GLY A 1 84 ? 18.040 -12.470 -27.340 1.00 96.94 84 GLY A C 1
ATOM 672 O O . GLY A 1 84 ? 16.982 -12.585 -26.717 1.00 96.94 84 GLY A O 1
ATOM 673 N N . ARG A 1 85 ? 18.121 -12.769 -28.646 1.00 95.00 85 ARG A N 1
ATOM 674 C CA . ARG A 1 85 ? 16.961 -13.102 -29.502 1.00 95.00 85 ARG A CA 1
ATOM 675 C C . ARG A 1 85 ? 16.123 -14.279 -28.984 1.00 95.00 85 ARG A C 1
ATOM 677 O O . ARG A 1 85 ? 14.897 -14.196 -29.002 1.00 95.00 85 ARG A O 1
ATOM 684 N N . ALA A 1 86 ? 16.764 -15.346 -28.500 1.00 95.88 86 ALA A N 1
ATOM 685 C CA . ALA A 1 86 ? 16.067 -16.528 -27.985 1.00 95.88 86 ALA A CA 1
ATOM 686 C C . ALA A 1 86 ? 15.185 -16.200 -26.764 1.00 95.88 86 ALA A C 1
ATOM 688 O O . ALA A 1 86 ? 14.002 -16.541 -26.750 1.00 95.88 86 ALA A O 1
ATOM 689 N N . HIS A 1 87 ? 15.725 -15.459 -25.789 1.00 95.50 87 HIS A N 1
ATOM 690 C CA . HIS A 1 87 ? 14.985 -15.027 -24.600 1.00 95.50 87 HIS A CA 1
ATOM 691 C C . HIS A 1 87 ? 13.871 -14.030 -24.935 1.00 95.50 87 HIS A C 1
ATOM 693 O O . HIS A 1 87 ? 12.772 -14.149 -24.401 1.00 95.50 87 HIS A O 1
ATOM 699 N N . LYS A 1 88 ? 14.099 -13.097 -25.872 1.00 95.19 88 LYS A N 1
ATOM 700 C CA . LYS A 1 88 ? 13.048 -12.177 -26.342 1.00 95.19 88 LYS A CA 1
ATOM 701 C C . LYS A 1 88 ? 11.878 -12.913 -26.993 1.00 95.19 88 LYS A C 1
ATOM 703 O O . LYS A 1 88 ? 10.730 -12.585 -26.719 1.00 95.19 88 LYS A O 1
ATOM 708 N N . ARG A 1 89 ? 12.139 -13.944 -27.806 1.00 94.88 89 ARG A N 1
ATOM 709 C CA . ARG A 1 89 ? 11.077 -14.774 -28.404 1.00 94.88 89 ARG A CA 1
ATOM 710 C C . ARG A 1 89 ? 10.237 -15.476 -27.334 1.00 94.88 89 ARG A C 1
ATOM 712 O O . ARG A 1 89 ? 9.010 -15.443 -27.408 1.00 94.88 89 ARG A O 1
ATOM 719 N N . MET A 1 90 ? 10.884 -16.060 -26.326 1.00 94.62 90 MET A N 1
ATOM 720 C CA . MET A 1 90 ? 10.193 -16.689 -25.195 1.00 94.62 90 MET A CA 1
ATOM 721 C C . MET A 1 90 ? 9.356 -15.669 -24.411 1.00 94.62 90 MET A C 1
ATOM 723 O O . MET A 1 90 ? 8.167 -15.879 -24.192 1.00 94.62 90 MET A O 1
ATOM 727 N N . ALA A 1 91 ? 9.940 -14.525 -24.059 1.00 92.75 91 ALA A N 1
ATOM 728 C CA . ALA A 1 91 ? 9.254 -13.458 -23.338 1.00 92.75 91 ALA A CA 1
ATOM 729 C C . ALA A 1 91 ? 8.051 -12.891 -24.115 1.00 92.75 91 ALA A C 1
ATOM 731 O O . ALA A 1 91 ? 6.997 -12.658 -23.525 1.00 92.75 91 ALA A O 1
ATOM 732 N N . ASN A 1 92 ? 8.173 -12.726 -25.436 1.00 92.12 92 ASN A N 1
ATOM 733 C CA . ASN A 1 92 ? 7.060 -12.324 -26.300 1.00 92.12 92 ASN A CA 1
ATOM 734 C C . ASN A 1 92 ? 5.938 -13.368 -26.304 1.00 92.12 92 ASN A C 1
ATOM 736 O O . ASN A 1 92 ? 4.771 -12.997 -26.206 1.00 92.12 92 ASN A O 1
ATOM 740 N N . THR A 1 93 ? 6.283 -14.660 -26.349 1.00 94.69 93 THR A N 1
ATOM 741 C CA . THR A 1 93 ? 5.303 -15.761 -26.267 1.00 94.69 93 THR A CA 1
ATOM 742 C C . THR A 1 93 ? 4.528 -15.714 -24.944 1.00 94.69 93 THR A C 1
ATOM 744 O O . THR A 1 93 ? 3.324 -15.936 -24.920 1.00 94.69 93 THR A O 1
ATOM 747 N N . LEU A 1 94 ? 5.193 -15.331 -23.848 1.00 94.00 94 LEU A N 1
ATOM 748 C CA . LEU A 1 94 ? 4.586 -15.142 -22.523 1.00 94.00 94 LEU A CA 1
ATOM 749 C C . LEU A 1 94 ? 3.855 -13.795 -22.347 1.00 94.00 94 LEU A C 1
ATOM 751 O O . LEU A 1 94 ? 3.368 -13.496 -21.249 1.00 94.00 94 LEU A O 1
ATOM 755 N N . GLY A 1 95 ? 3.821 -12.953 -23.386 1.00 94.88 95 GLY A N 1
ATOM 756 C CA . GLY A 1 95 ? 3.216 -11.623 -23.344 1.00 94.88 95 GLY A CA 1
ATOM 757 C C . GLY A 1 95 ? 3.918 -10.653 -22.389 1.00 94.88 95 GLY A C 1
ATOM 758 O O . GLY A 1 95 ? 3.266 -9.776 -21.828 1.00 94.88 95 GLY A O 1
ATOM 759 N N . TYR A 1 96 ? 5.224 -10.809 -22.160 1.00 94.31 96 TYR A N 1
ATOM 760 C CA . TYR A 1 96 ? 5.966 -10.021 -21.171 1.00 94.31 96 TYR A CA 1
ATOM 761 C C . TYR A 1 96 ? 5.903 -8.509 -21.434 1.00 94.31 96 TYR A C 1
ATOM 763 O O . TYR A 1 96 ? 5.666 -7.740 -20.509 1.00 94.31 96 TYR A O 1
ATOM 771 N N . THR A 1 97 ? 6.034 -8.080 -22.691 1.00 93.44 97 THR A N 1
ATOM 772 C CA . THR A 1 97 ? 5.921 -6.661 -23.073 1.00 93.44 97 THR A CA 1
ATOM 773 C C . THR A 1 97 ? 4.546 -6.093 -22.727 1.00 93.44 97 THR A C 1
ATOM 775 O O . THR A 1 97 ? 4.467 -5.092 -22.025 1.00 9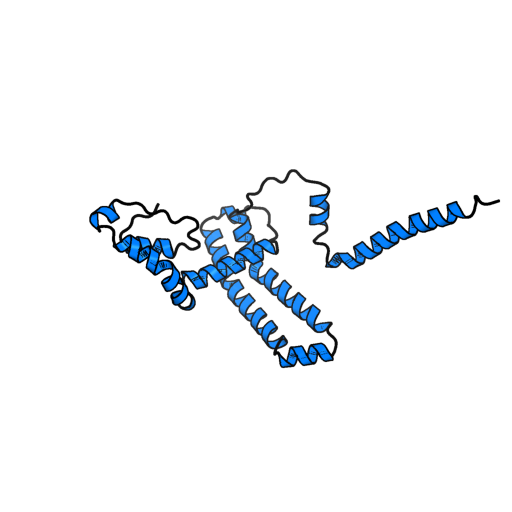3.44 97 THR A O 1
ATOM 778 N N . LYS A 1 98 ? 3.471 -6.813 -23.077 1.00 96.25 98 LYS A N 1
ATOM 779 C CA . LYS A 1 98 ? 2.092 -6.443 -22.716 1.00 96.25 98 LYS A CA 1
ATOM 780 C C . LYS A 1 98 ? 1.893 -6.345 -21.200 1.00 96.25 98 LYS A C 1
ATOM 782 O O . LYS A 1 98 ? 1.174 -5.470 -20.732 1.00 96.25 98 LYS A O 1
ATOM 787 N N . LYS A 1 99 ? 2.530 -7.228 -20.419 1.00 96.88 99 LYS A N 1
ATOM 788 C CA . LYS A 1 99 ? 2.500 -7.160 -18.947 1.00 96.88 99 LYS A CA 1
ATOM 789 C C . LYS A 1 99 ? 3.205 -5.910 -18.420 1.00 96.88 99 LYS A C 1
ATOM 791 O O . LYS A 1 99 ? 2.695 -5.308 -17.484 1.00 96.88 99 LYS A O 1
ATOM 796 N N . LEU A 1 100 ? 4.338 -5.512 -19.006 1.00 96.38 100 LEU A N 1
ATOM 797 C CA . LEU A 1 100 ? 5.037 -4.279 -18.625 1.00 96.38 100 LEU A CA 1
ATOM 798 C C . LEU A 1 100 ? 4.236 -3.023 -18.979 1.00 96.38 100 LEU A C 1
ATOM 800 O O . LEU A 1 100 ? 4.234 -2.079 -18.195 1.00 96.38 100 LEU A O 1
ATOM 804 N N . ASP A 1 101 ? 3.544 -3.022 -20.118 1.00 96.88 101 ASP A N 1
ATOM 805 C CA . ASP A 1 101 ? 2.669 -1.913 -20.512 1.00 96.88 101 ASP A CA 1
ATOM 806 C C . ASP A 1 101 ? 1.474 -1.806 -19.563 1.00 96.88 101 ASP A C 1
ATOM 808 O O . ASP A 1 101 ? 1.269 -0.766 -18.947 1.00 96.88 101 ASP A O 1
ATOM 812 N N . ARG A 1 102 ? 0.795 -2.926 -19.292 1.00 97.69 102 ARG A N 1
ATOM 813 C CA . ARG A 1 102 ? -0.275 -2.969 -18.288 1.00 97.69 102 ARG A CA 1
ATOM 814 C C . ARG A 1 102 ? 0.204 -2.529 -16.902 1.00 97.69 102 ARG A C 1
ATOM 816 O O . ARG A 1 102 ? -0.514 -1.824 -16.202 1.00 97.69 102 ARG A O 1
ATOM 823 N N . LEU A 1 103 ? 1.397 -2.954 -16.482 1.00 96.88 103 LEU A N 1
ATOM 824 C CA . LEU A 1 103 ? 1.969 -2.560 -15.194 1.00 96.88 103 LEU A CA 1
ATOM 825 C C . LEU A 1 103 ? 2.232 -1.052 -15.137 1.00 96.88 103 LEU A C 1
ATOM 827 O O . LEU A 1 103 ? 1.999 -0.443 -14.096 1.00 96.88 103 LEU A O 1
ATOM 831 N N . TRP A 1 104 ? 2.694 -0.449 -16.233 1.00 97.31 104 TRP A N 1
ATOM 832 C CA . TRP A 1 104 ? 2.883 0.997 -16.330 1.00 97.31 104 TRP A CA 1
ATOM 833 C C . TRP A 1 104 ? 1.568 1.759 -16.139 1.00 97.31 104 TRP A C 1
ATOM 835 O O . TRP A 1 104 ? 1.528 2.702 -15.347 1.00 97.31 104 TRP A O 1
ATOM 845 N N . ASP A 1 105 ? 0.502 1.318 -16.805 1.00 97.50 105 ASP A N 1
ATOM 846 C CA . ASP A 1 105 ? -0.811 1.965 -16.735 1.00 97.50 105 ASP A CA 1
ATOM 847 C C . ASP A 1 105 ? -1.429 1.825 -15.338 1.00 97.50 105 ASP A C 1
ATOM 849 O O . ASP A 1 105 ? -1.853 2.810 -14.739 1.00 97.50 105 ASP A O 1
ATOM 853 N N . ILE A 1 106 ? -1.382 0.621 -14.753 1.00 96.50 106 ILE A N 1
ATOM 854 C CA . ILE A 1 106 ? -1.848 0.385 -13.376 1.00 96.50 106 ILE A CA 1
ATOM 855 C C . ILE A 1 106 ? -1.019 1.187 -12.365 1.00 96.50 106 ILE A C 1
ATOM 857 O O . ILE A 1 106 ? -1.563 1.696 -11.390 1.00 96.50 106 ILE A O 1
ATOM 861 N N . THR A 1 107 ? 0.288 1.340 -12.594 1.00 96.38 107 THR A N 1
ATOM 862 C CA . THR A 1 107 ? 1.138 2.176 -11.733 1.00 96.38 107 THR A CA 1
ATOM 863 C C . THR A 1 107 ? 0.688 3.634 -11.751 1.00 96.38 107 THR A C 1
ATOM 865 O O . THR A 1 107 ? 0.735 4.281 -10.710 1.00 96.38 107 THR A O 1
ATOM 868 N N . ALA A 1 108 ? 0.249 4.150 -12.903 1.00 95.75 108 ALA A N 1
ATOM 869 C CA . ALA A 1 108 ? -0.281 5.507 -13.000 1.00 95.75 108 ALA A CA 1
ATOM 870 C C . ALA A 1 108 ? -1.604 5.649 -12.230 1.00 95.75 108 ALA A C 1
ATOM 872 O O . ALA A 1 108 ? -1.742 6.575 -11.441 1.00 95.75 108 ALA A O 1
ATOM 873 N N . LEU A 1 109 ? -2.526 4.691 -12.378 1.00 96.19 109 LEU A N 1
ATOM 874 C CA . LEU A 1 109 ? -3.803 4.691 -11.648 1.00 96.19 109 LEU A CA 1
ATOM 875 C C . LEU A 1 109 ? -3.609 4.615 -10.127 1.00 96.19 109 LEU A C 1
ATOM 877 O O . LEU A 1 109 ? -4.189 5.398 -9.381 1.00 96.19 109 LEU A O 1
ATOM 881 N N . ASN A 1 110 ? -2.742 3.715 -9.659 1.00 97.12 110 ASN A N 1
ATOM 882 C CA . ASN A 1 110 ? -2.377 3.648 -8.243 1.00 97.12 110 ASN A CA 1
ATOM 883 C C . ASN A 1 110 ? -1.648 4.919 -7.779 1.00 97.12 110 ASN A C 1
ATOM 885 O O . ASN A 1 110 ? -1.715 5.265 -6.603 1.00 97.12 110 ASN A O 1
ATOM 889 N N . GLY A 1 111 ? -0.949 5.593 -8.697 1.00 97.62 111 GLY A N 1
ATOM 890 C CA . GLY A 1 111 ? -0.334 6.898 -8.485 1.00 97.62 111 GLY A CA 1
ATOM 891 C C . GLY A 1 111 ? -1.352 7.956 -8.092 1.00 97.62 111 GLY A C 1
ATOM 892 O O . GLY A 1 111 ? -1.136 8.624 -7.091 1.00 97.62 111 GLY A O 1
ATOM 893 N N . THR A 1 112 ? -2.483 8.032 -8.797 1.00 97.56 112 THR 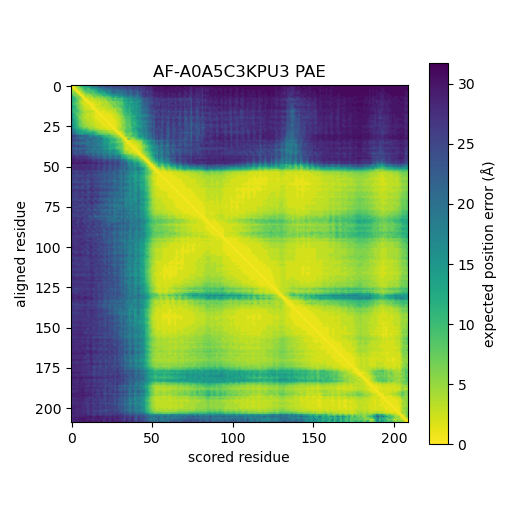A N 1
ATOM 894 C CA . THR A 1 112 ? -3.584 8.949 -8.463 1.00 97.56 112 THR A CA 1
ATOM 895 C C . THR A 1 112 ? -4.087 8.730 -7.039 1.00 97.56 112 THR A C 1
ATOM 897 O O . THR A 1 112 ? -4.123 9.670 -6.256 1.00 97.56 112 THR A O 1
ATOM 900 N N . ILE A 1 113 ? -4.370 7.478 -6.662 1.00 96.75 113 ILE A N 1
ATOM 901 C CA . ILE A 1 113 ? -4.840 7.144 -5.306 1.00 96.75 113 ILE A CA 1
ATOM 902 C C . ILE A 1 113 ? -3.787 7.510 -4.252 1.00 96.75 113 ILE A C 1
ATOM 904 O O . ILE A 1 113 ? -4.107 8.068 -3.205 1.00 96.75 113 ILE A O 1
ATOM 908 N N . ALA A 1 114 ? -2.517 7.187 -4.509 1.00 97.69 114 ALA A N 1
ATOM 909 C CA . ALA A 1 114 ? -1.434 7.507 -3.586 1.00 97.69 114 ALA A CA 1
ATOM 910 C C . ALA A 1 114 ? -1.261 9.024 -3.404 1.00 97.69 114 ALA A C 1
ATOM 912 O O . ALA A 1 114 ? -0.990 9.468 -2.288 1.00 97.69 114 ALA A O 1
ATOM 913 N N . ASP A 1 115 ? -1.426 9.803 -4.474 1.00 97.69 115 ASP A N 1
ATOM 914 C CA . ASP A 1 115 ? -1.328 11.261 -4.428 1.00 97.69 115 ASP A CA 1
ATOM 915 C C . ASP A 1 115 ? -2.494 11.872 -3.646 1.00 97.69 115 ASP A C 1
ATOM 917 O O . ASP A 1 115 ? -2.257 12.670 -2.743 1.00 97.69 115 ASP A O 1
ATOM 921 N N . GLU A 1 116 ? -3.724 11.409 -3.889 1.00 97.62 116 GLU A N 1
ATOM 922 C CA . GLU A 1 116 ? -4.921 11.836 -3.152 1.00 97.62 116 GLU A CA 1
ATOM 923 C C . GLU A 1 116 ? -4.810 11.548 -1.646 1.00 97.62 116 GLU A C 1
ATOM 925 O O . GLU A 1 116 ? -5.127 12.406 -0.822 1.00 97.62 116 GLU A O 1
ATOM 930 N N . ILE A 1 117 ? -4.301 10.371 -1.254 1.00 96.94 117 ILE A N 1
ATOM 931 C CA . ILE A 1 117 ? -4.050 10.043 0.163 1.00 96.94 117 ILE A CA 1
ATOM 932 C C . ILE A 1 117 ? -3.070 11.044 0.785 1.00 96.94 117 ILE A C 1
ATOM 934 O O . ILE A 1 117 ? -3.265 11.491 1.917 1.00 96.94 117 ILE A O 1
ATOM 938 N N . ALA A 1 118 ? -2.011 11.402 0.059 1.00 96.56 118 ALA A N 1
ATOM 939 C CA . ALA A 1 118 ? -1.038 12.368 0.542 1.00 96.56 118 ALA A CA 1
ATOM 940 C C . ALA A 1 118 ? -1.618 13.789 0.626 1.00 96.56 118 ALA A C 1
ATOM 942 O O . ALA A 1 118 ? -1.318 14.497 1.583 1.00 96.56 118 ALA A O 1
ATOM 943 N N . GLU A 1 119 ? -2.468 14.194 -0.318 1.00 96.62 119 GLU A N 1
ATOM 944 C CA . GLU A 1 119 ? -3.162 15.489 -0.287 1.00 96.62 119 GLU A CA 1
ATOM 945 C C . GLU A 1 119 ? -4.133 15.597 0.891 1.00 96.62 119 GLU A C 1
ATOM 947 O O . GLU A 1 119 ? -4.194 16.631 1.557 1.00 96.62 119 GLU A O 1
ATOM 952 N N . ILE A 1 120 ? -4.863 14.521 1.199 1.00 96.94 120 ILE A N 1
ATOM 953 C CA . ILE A 1 120 ? -5.707 14.462 2.397 1.00 96.94 120 ILE A CA 1
ATOM 954 C C . ILE A 1 120 ? -4.844 14.627 3.651 1.00 96.94 120 ILE A C 1
ATOM 956 O O . ILE A 1 120 ? -5.183 15.436 4.514 1.00 96.94 120 ILE A O 1
ATOM 960 N N . ALA A 1 121 ? -3.712 13.920 3.728 1.00 95.50 121 ALA A N 1
ATOM 961 C CA . ALA A 1 121 ? -2.795 14.028 4.859 1.00 95.50 121 ALA A CA 1
ATOM 962 C C . ALA A 1 121 ? -2.216 15.445 5.012 1.00 95.50 121 ALA A C 1
ATOM 964 O O . ALA A 1 121 ? -2.116 15.938 6.129 1.00 95.50 121 ALA A O 1
ATOM 965 N N . GLU A 1 122 ? -1.876 16.121 3.915 1.00 95.12 122 GLU A N 1
ATOM 966 C CA . GLU A 1 122 ? -1.413 17.515 3.921 1.00 95.12 122 GLU A CA 1
ATOM 967 C C . GLU A 1 122 ? -2.499 18.487 4.387 1.00 95.12 122 GLU A C 1
ATOM 969 O O . GLU A 1 122 ? -2.225 19.399 5.165 1.00 95.12 122 GLU A O 1
ATOM 974 N N . ARG A 1 123 ? -3.750 18.267 3.975 1.00 96.31 123 ARG A N 1
ATOM 975 C CA . ARG A 1 123 ? -4.884 19.088 4.411 1.00 96.31 123 ARG A CA 1
ATOM 976 C C . ARG A 1 123 ? -5.188 18.920 5.900 1.00 96.31 123 ARG A C 1
ATOM 978 O O . ARG A 1 123 ? -5.519 19.901 6.559 1.00 96.31 123 ARG A O 1
ATOM 985 N N . GLU A 1 124 ? -5.123 17.695 6.416 1.00 96.38 124 GLU A N 1
ATOM 986 C CA . GLU A 1 124 ? -5.374 17.404 7.835 1.00 96.38 124 GLU A CA 1
ATOM 987 C C . GLU A 1 124 ? -4.189 17.781 8.730 1.00 96.38 124 GLU A C 1
ATOM 989 O O . GLU A 1 124 ? -4.382 18.234 9.859 1.00 96.38 124 GLU A O 1
ATOM 994 N N . TYR A 1 125 ? -2.967 17.651 8.212 1.00 94.88 125 TYR A N 1
ATOM 995 C CA . TYR A 1 125 ? -1.727 17.910 8.934 1.00 94.88 125 TYR A CA 1
ATOM 996 C C . TYR A 1 125 ? -0.789 18.809 8.114 1.00 94.88 125 TYR A C 1
ATOM 998 O O . TYR A 1 125 ? 0.220 18.328 7.591 1.00 94.88 125 TYR A O 1
ATOM 1006 N N . PRO A 1 126 ? -1.047 20.130 8.043 1.00 92.75 126 PRO A N 1
ATOM 1007 C CA . PRO A 1 126 ? -0.250 21.048 7.223 1.00 92.75 126 PRO A CA 1
ATOM 1008 C C . PRO A 1 126 ? 1.247 21.059 7.558 1.00 92.75 126 PRO A C 1
ATOM 1010 O O . PRO A 1 126 ? 2.077 21.293 6.688 1.00 92.75 126 PRO A O 1
ATOM 1013 N N . SER A 1 127 ? 1.623 20.731 8.799 1.00 90.19 127 SER A N 1
ATOM 1014 C CA . SER A 1 127 ? 3.030 20.650 9.212 1.00 90.19 127 SER A CA 1
ATOM 1015 C C . SER A 1 127 ? 3.820 19.535 8.518 1.00 90.19 127 SER A C 1
ATOM 1017 O O . SER A 1 127 ? 5.047 19.501 8.605 1.00 90.19 127 SER A O 1
ATOM 1019 N N . VAL A 1 128 ? 3.150 18.605 7.827 1.00 89.69 128 VAL A N 1
ATOM 1020 C CA . VAL A 1 128 ? 3.805 17.492 7.127 1.00 89.69 128 VAL A CA 1
ATOM 1021 C C . VAL A 1 128 ? 4.731 17.983 6.009 1.00 89.69 128 VAL A C 1
ATOM 1023 O O . VAL A 1 128 ? 5.762 17.362 5.737 1.00 89.69 128 VAL A O 1
ATOM 1026 N N . THR A 1 129 ? 4.412 19.132 5.405 1.00 87.94 129 THR A N 1
ATOM 1027 C CA . THR A 1 129 ? 5.195 19.749 4.326 1.00 87.94 129 THR A CA 1
ATOM 1028 C C . THR A 1 129 ? 6.348 20.617 4.813 1.00 87.94 129 THR A C 1
ATOM 1030 O O . THR A 1 129 ? 7.232 20.939 4.020 1.00 87.94 129 THR A O 1
ATOM 1033 N N . ASP A 1 130 ? 6.374 20.975 6.099 1.00 85.62 130 ASP A N 1
ATOM 1034 C CA . ASP A 1 130 ? 7.415 21.836 6.679 1.00 85.62 130 ASP A CA 1
ATOM 1035 C C . ASP A 1 130 ? 8.758 21.108 6.821 1.00 85.62 130 ASP A C 1
ATOM 1037 O O . ASP A 1 130 ? 9.805 21.719 7.058 1.00 85.62 130 ASP A O 1
ATOM 1041 N N . THR A 1 131 ? 8.747 19.782 6.678 1.00 78.44 131 THR A N 1
ATOM 1042 C CA . THR A 1 131 ? 9.951 18.973 6.805 1.00 78.44 131 THR A CA 1
ATOM 1043 C C . THR A 1 131 ? 10.803 18.971 5.535 1.00 78.44 131 THR A C 1
ATOM 1045 O O . THR A 1 131 ? 10.298 19.102 4.416 1.00 78.44 131 THR A O 1
ATOM 1048 N N . PRO A 1 132 ? 12.138 18.824 5.671 1.00 79.81 132 PRO A N 1
ATOM 1049 C CA . PRO A 1 132 ? 13.015 18.705 4.518 1.00 79.81 132 PRO A CA 1
ATOM 1050 C C . PRO A 1 132 ? 12.568 17.553 3.624 1.00 79.81 132 PRO A C 1
ATOM 1052 O O . PRO A 1 132 ? 12.273 16.468 4.125 1.00 79.81 132 PRO A O 1
ATOM 1055 N N . LYS A 1 133 ? 12.595 17.769 2.302 1.00 79.69 133 LYS A N 1
ATOM 1056 C CA . LYS A 1 133 ? 12.204 16.754 1.316 1.00 79.69 133 LYS A CA 1
ATOM 1057 C C . LYS A 1 133 ? 12.878 15.416 1.620 1.00 79.69 133 LYS A C 1
ATOM 1059 O O . LYS A 1 133 ? 14.078 15.246 1.405 1.00 79.69 133 LYS A O 1
ATOM 1064 N N . TYR A 1 134 ? 12.083 14.457 2.078 1.00 86.12 134 TYR A N 1
ATOM 1065 C CA . TYR A 1 134 ? 12.535 13.092 2.284 1.00 86.12 134 TYR A CA 1
ATOM 1066 C C . TYR A 1 134 ? 12.549 12.344 0.951 1.00 86.12 134 TYR A C 1
ATOM 1068 O O . TYR A 1 134 ? 11.572 12.365 0.202 1.00 86.12 134 TYR A O 1
ATOM 1076 N N . HIS A 1 135 ? 13.639 11.645 0.644 1.00 88.12 135 HIS A N 1
ATOM 1077 C CA . HIS A 1 135 ? 13.703 10.759 -0.515 1.00 88.12 135 HIS A CA 1
ATOM 1078 C C . HIS A 1 135 ? 13.305 9.345 -0.103 1.00 88.12 135 HIS A C 1
ATOM 1080 O O . HIS A 1 135 ? 14.038 8.673 0.621 1.00 88.12 135 HIS A O 1
ATOM 1086 N N . ALA A 1 136 ? 12.142 8.900 -0.578 1.00 88.19 136 ALA A N 1
ATOM 1087 C CA . ALA A 1 136 ? 11.615 7.590 -0.236 1.00 88.19 136 ALA A CA 1
ATOM 1088 C C . ALA A 1 136 ? 12.508 6.457 -0.761 1.00 88.19 136 ALA A C 1
ATOM 1090 O O . ALA A 1 136 ? 12.994 6.489 -1.897 1.00 88.19 136 ALA A O 1
ATOM 1091 N N . THR A 1 137 ? 12.711 5.445 0.081 1.00 89.19 137 THR A N 1
ATOM 1092 C CA . THR A 1 137 ? 13.511 4.258 -0.240 1.00 89.19 137 THR A CA 1
ATOM 1093 C C . THR A 1 137 ? 12.664 3.172 -0.912 1.00 89.19 137 THR A C 1
ATOM 1095 O O . THR A 1 137 ? 11.434 3.236 -0.944 1.00 89.19 137 THR A O 1
ATOM 1098 N N . SER A 1 138 ? 13.307 2.113 -1.411 1.00 87.75 138 SER A N 1
ATOM 1099 C CA . SER A 1 138 ? 12.600 0.921 -1.908 1.00 87.75 138 SER A CA 1
ATOM 1100 C C . SER A 1 138 ? 11.751 0.239 -0.827 1.00 87.75 138 SER A C 1
ATOM 1102 O O . SER A 1 138 ? 10.677 -0.285 -1.130 1.00 87.75 138 SER A O 1
ATOM 1104 N N . ALA A 1 139 ? 12.196 0.277 0.434 1.00 88.94 139 ALA A N 1
ATOM 1105 C CA . ALA A 1 139 ? 11.442 -0.246 1.569 1.00 88.94 139 ALA A CA 1
ATOM 1106 C C . ALA A 1 139 ? 10.174 0.579 1.833 1.00 88.94 139 ALA A C 1
ATOM 1108 O O . ALA A 1 139 ? 9.121 0.016 2.119 1.00 88.94 139 ALA A O 1
ATOM 1109 N N . ASP A 1 140 ? 10.248 1.901 1.682 1.00 92.38 140 ASP A N 1
ATOM 1110 C CA . ASP A 1 140 ? 9.076 2.769 1.814 1.00 92.38 140 ASP A CA 1
ATOM 1111 C C . ASP A 1 140 ? 8.071 2.533 0.694 1.00 92.38 140 ASP A C 1
ATOM 1113 O O . ASP A 1 140 ? 6.874 2.408 0.942 1.00 92.38 140 ASP A O 1
ATOM 1117 N N . LEU A 1 141 ? 8.562 2.360 -0.533 1.00 93.69 141 LEU A N 1
ATOM 1118 C CA . LEU A 1 141 ? 7.713 2.014 -1.665 1.00 93.69 141 LEU A CA 1
ATOM 1119 C C . LEU A 1 141 ? 6.999 0.669 -1.457 1.00 93.69 141 LEU A C 1
ATOM 1121 O O . LEU A 1 141 ? 5.829 0.520 -1.809 1.00 93.69 141 LEU A O 1
ATOM 1125 N N . ALA A 1 142 ? 7.682 -0.312 -0.859 1.00 93.06 142 ALA A N 1
ATOM 1126 C CA . ALA A 1 142 ? 7.068 -1.584 -0.491 1.00 93.06 142 ALA A CA 1
ATOM 1127 C C . ALA A 1 142 ? 5.939 -1.405 0.536 1.00 93.06 142 ALA A C 1
ATOM 1129 O O . ALA A 1 142 ? 4.902 -2.048 0.391 1.00 93.06 142 ALA A O 1
ATOM 1130 N N . ARG A 1 143 ? 6.090 -0.496 1.508 1.00 93.75 143 ARG A N 1
ATOM 1131 C CA . ARG A 1 143 ? 5.029 -0.174 2.478 1.00 93.75 143 ARG A CA 1
ATOM 1132 C C . ARG A 1 143 ? 3.821 0.481 1.831 1.00 93.75 143 ARG A C 1
ATOM 1134 O O . ARG A 1 143 ? 2.707 0.080 2.136 1.00 93.75 143 ARG A O 1
ATOM 1141 N N . VAL A 1 144 ? 4.030 1.436 0.923 1.00 96.12 144 VAL A N 1
ATOM 1142 C CA . VAL A 1 144 ? 2.921 2.061 0.180 1.00 96.12 144 VAL A CA 1
ATOM 1143 C C . VAL A 1 144 ? 2.153 0.997 -0.606 1.00 96.12 144 VAL A C 1
ATOM 1145 O O . VAL A 1 144 ? 0.931 0.936 -0.533 1.00 96.12 144 VAL A O 1
ATOM 1148 N N . ARG A 1 145 ? 2.856 0.086 -1.294 1.00 95.75 145 ARG A N 1
ATOM 1149 C CA . ARG A 1 145 ? 2.211 -1.044 -1.984 1.00 95.75 145 ARG A CA 1
ATOM 1150 C C . ARG A 1 145 ? 1.433 -1.949 -1.035 1.00 95.75 145 ARG A C 1
ATOM 1152 O O . ARG A 1 145 ? 0.368 -2.421 -1.412 1.00 95.75 145 ARG A O 1
ATOM 1159 N N . GLU A 1 146 ? 1.960 -2.210 0.155 1.00 95.06 146 GLU A N 1
ATOM 1160 C CA . GLU A 1 146 ? 1.270 -3.033 1.146 1.00 95.06 146 GLU A CA 1
ATOM 1161 C C . GLU A 1 146 ? 0.010 -2.345 1.675 1.00 95.06 146 GLU A C 1
ATOM 1163 O O . GLU A 1 146 ? -1.047 -2.966 1.733 1.00 95.06 146 GLU A O 1
ATOM 1168 N N . ALA A 1 147 ? 0.074 -1.040 1.936 1.00 95.25 147 ALA A N 1
ATOM 1169 C CA . ALA A 1 147 ? -1.098 -0.257 2.304 1.00 95.25 147 ALA A CA 1
ATOM 1170 C C . ALA A 1 147 ? -2.177 -0.286 1.207 1.00 95.25 147 ALA A C 1
ATOM 1172 O O . ALA A 1 147 ? -3.340 -0.532 1.511 1.00 95.25 147 ALA A O 1
ATOM 1173 N N . LEU A 1 148 ? -1.802 -0.145 -0.073 1.00 95.56 148 LEU A N 1
ATOM 1174 C CA . LEU A 1 148 ? -2.739 -0.281 -1.199 1.00 95.56 148 LEU A CA 1
ATOM 1175 C C . LEU A 1 148 ? -3.412 -1.665 -1.243 1.00 95.56 148 LEU A C 1
ATOM 1177 O O . LEU A 1 148 ? -4.602 -1.759 -1.531 1.00 95.56 148 LEU A O 1
ATOM 1181 N N . LYS A 1 149 ? -2.695 -2.748 -0.914 1.00 94.69 149 LYS A N 1
ATOM 1182 C CA . LYS A 1 149 ? -3.316 -4.079 -0.787 1.00 94.69 149 LYS A CA 1
ATOM 1183 C C . LYS A 1 149 ? -4.254 -4.162 0.411 1.00 94.69 149 LYS A C 1
ATOM 1185 O O . LYS A 1 149 ? -5.311 -4.779 0.297 1.00 94.69 149 LYS A O 1
ATOM 1190 N N . HIS A 1 150 ? -3.901 -3.543 1.538 1.00 94.12 150 HIS A N 1
ATOM 1191 C CA . HIS A 1 150 ? -4.792 -3.482 2.695 1.00 94.12 150 HIS A CA 1
ATOM 1192 C C . HIS A 1 150 ? -6.111 -2.785 2.349 1.00 94.12 150 HIS A C 1
ATOM 1194 O O . HIS A 1 150 ? -7.147 -3.250 2.810 1.00 94.12 150 HIS A O 1
ATOM 1200 N N . PHE A 1 151 ? -6.118 -1.757 1.486 1.00 95.25 151 PHE A N 1
ATOM 1201 C CA . PHE A 1 151 ? -7.369 -1.150 1.001 1.00 95.25 151 PHE A CA 1
ATOM 1202 C C . PHE A 1 151 ? -8.251 -2.160 0.268 1.00 95.25 151 PHE A C 1
ATOM 1204 O O . PHE A 1 151 ? -9.448 -2.231 0.534 1.00 95.25 151 PHE A O 1
ATOM 1211 N N . ILE A 1 152 ? -7.668 -2.986 -0.604 1.00 95.31 152 ILE A N 1
ATOM 1212 C CA . ILE A 1 152 ? -8.409 -4.052 -1.291 1.00 95.31 152 ILE A CA 1
ATOM 1213 C C . ILE A 1 152 ? -8.980 -5.029 -0.257 1.00 95.31 152 ILE A C 1
ATOM 1215 O O . ILE A 1 152 ? -10.185 -5.293 -0.248 1.00 95.31 152 ILE A O 1
ATOM 1219 N N . ARG A 1 153 ? -8.144 -5.527 0.657 1.00 94.44 153 ARG A N 1
ATOM 1220 C CA . ARG A 1 153 ? -8.564 -6.488 1.682 1.00 94.44 153 ARG A CA 1
ATOM 1221 C C . ARG A 1 153 ? -9.694 -5.943 2.559 1.00 94.44 153 ARG A C 1
ATOM 1223 O O . ARG A 1 153 ? -10.686 -6.633 2.776 1.00 94.44 153 ARG A O 1
ATOM 1230 N N . ASP A 1 154 ? -9.569 -4.710 3.036 1.00 95.69 154 ASP A N 1
ATOM 1231 C CA . ASP A 1 154 ? -10.441 -4.148 4.071 1.00 95.69 154 ASP A CA 1
ATOM 1232 C C . ASP A 1 154 ? -11.679 -3.445 3.498 1.00 95.69 154 ASP A C 1
ATOM 1234 O O . ASP A 1 154 ? -12.741 -3.481 4.119 1.00 95.69 154 ASP A O 1
ATOM 1238 N N . TRP A 1 155 ? -11.594 -2.860 2.303 1.00 96.19 155 TRP A N 1
ATOM 1239 C CA . TRP A 1 155 ? -12.607 -1.924 1.798 1.00 96.19 155 TRP A CA 1
ATOM 1240 C C . TRP A 1 155 ? -13.100 -2.202 0.373 1.00 96.19 155 TRP A C 1
ATOM 1242 O O . TRP A 1 155 ? -13.923 -1.443 -0.126 1.00 96.19 155 TRP A O 1
ATOM 1252 N N . SER A 1 156 ? -12.676 -3.296 -0.269 1.00 95.94 156 SER A N 1
ATOM 1253 C CA . SER A 1 156 ? -13.224 -3.712 -1.573 1.00 95.94 156 SER A CA 1
ATOM 1254 C C . SER A 1 156 ? -14.119 -4.950 -1.487 1.00 95.94 156 SER A C 1
ATOM 1256 O O . SER A 1 156 ? -14.043 -5.728 -0.529 1.00 95.94 156 SER A O 1
ATOM 1258 N N . ASP A 1 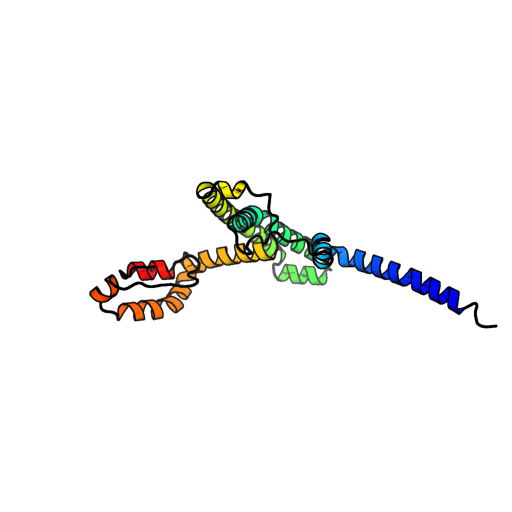157 ? -14.929 -5.180 -2.517 1.00 96.88 157 ASP A N 1
ATOM 1259 C CA . ASP A 1 157 ? -15.710 -6.414 -2.653 1.00 96.88 157 ASP A CA 1
ATOM 1260 C C . ASP A 1 157 ? -14.823 -7.639 -2.915 1.00 96.88 157 ASP A C 1
ATOM 1262 O O . ASP A 1 157 ? -15.103 -8.720 -2.398 1.00 96.88 157 ASP A O 1
ATOM 1266 N N . ASP A 1 158 ? -13.692 -7.466 -3.605 1.00 95.88 158 ASP A N 1
ATOM 1267 C CA . ASP A 1 158 ? -12.722 -8.541 -3.852 1.00 95.88 158 ASP A CA 1
ATOM 1268 C C . ASP A 1 158 ? -12.156 -9.116 -2.540 1.00 95.88 158 ASP A C 1
ATOM 1270 O O . ASP A 1 158 ? -11.889 -10.315 -2.433 1.00 95.88 158 ASP A O 1
ATOM 1274 N N . GLY A 1 159 ? -12.027 -8.276 -1.507 1.00 95.44 159 GLY A N 1
ATOM 1275 C CA . GLY A 1 159 ? -11.608 -8.687 -0.166 1.00 95.44 159 GLY A CA 1
ATOM 1276 C C . GLY A 1 159 ? -12.700 -9.377 0.663 1.00 95.44 159 GLY A C 1
ATOM 1277 O O . GLY A 1 159 ? -12.402 -9.917 1.726 1.00 95.44 159 GLY A O 1
ATOM 1278 N N . ALA A 1 160 ? -13.965 -9.390 0.222 1.00 95.25 160 ALA A N 1
ATOM 1279 C CA . ALA A 1 160 ? -15.096 -9.822 1.052 1.00 95.25 160 ALA A CA 1
ATOM 1280 C C . ALA A 1 160 ? -14.995 -11.281 1.506 1.00 95.25 160 ALA A C 1
ATOM 1282 O O . ALA A 1 160 ? -15.262 -11.585 2.668 1.00 95.25 160 ALA A O 1
ATOM 1283 N N . LYS A 1 161 ? -14.563 -12.182 0.617 1.00 97.06 161 LYS A N 1
ATOM 1284 C CA . LYS A 1 161 ? -14.387 -13.602 0.952 1.00 97.06 161 LYS A CA 1
ATOM 1285 C C . LYS A 1 161 ? -13.318 -13.804 2.029 1.00 97.06 161 LYS A C 1
ATOM 1287 O O . LYS A 1 161 ? -13.509 -14.599 2.950 1.00 97.06 161 LYS A O 1
ATOM 1292 N N . GLU A 1 162 ? -12.200 -13.093 1.909 1.00 94.94 162 GLU A N 1
ATOM 1293 C CA . GLU A 1 162 ? -11.110 -13.148 2.883 1.00 94.94 162 GLU A CA 1
ATOM 1294 C C . GLU A 1 162 ? -11.568 -12.591 4.234 1.00 94.94 162 GLU A C 1
ATOM 1296 O O . GLU A 1 162 ? -11.439 -13.276 5.249 1.00 94.94 162 GLU A O 1
ATOM 1301 N N . ARG A 1 163 ? -12.204 -11.411 4.236 1.00 95.62 163 ARG A N 1
ATOM 1302 C CA . ARG A 1 163 ? -12.782 -10.814 5.447 1.00 95.62 163 ARG A CA 1
ATOM 1303 C C .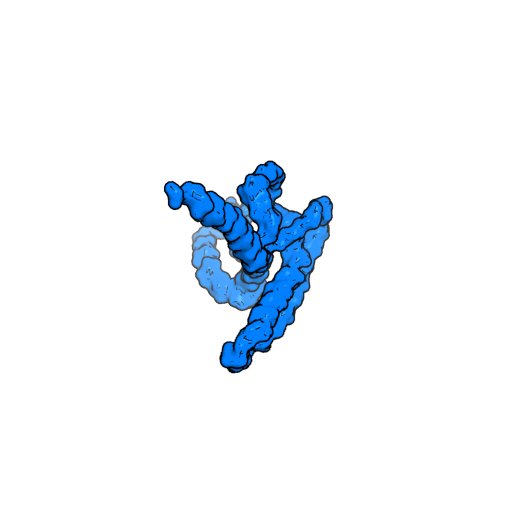 ARG A 1 163 ? -13.776 -11.740 6.121 1.00 95.62 163 ARG A C 1
ATOM 1305 O O . ARG A 1 163 ? -13.662 -11.949 7.315 1.00 95.62 163 ARG A O 1
ATOM 1312 N N . HIS A 1 164 ? -14.704 -12.335 5.377 1.00 95.62 164 HIS A N 1
ATOM 1313 C CA . HIS A 1 164 ? -15.684 -13.257 5.947 1.00 95.62 164 HIS A CA 1
ATOM 1314 C C . HIS A 1 164 ? -15.001 -14.441 6.639 1.00 95.62 164 HIS A C 1
ATOM 1316 O O . HIS A 1 164 ? -15.309 -14.762 7.780 1.00 95.62 164 HIS A O 1
ATOM 1322 N N . THR A 1 165 ? -14.001 -15.035 5.986 1.00 96.50 165 THR A N 1
ATOM 1323 C CA . THR A 1 165 ? -13.262 -16.179 6.539 1.00 96.50 165 THR A CA 1
ATOM 1324 C C . THR A 1 165 ? -12.538 -15.825 7.844 1.00 96.50 165 THR A C 1
ATOM 1326 O O . THR A 1 165 ? -12.513 -16.634 8.768 1.00 96.50 165 THR A O 1
ATOM 1329 N N . ILE A 1 166 ? -11.945 -14.629 7.929 1.00 93.94 166 ILE A N 1
ATOM 1330 C CA . ILE A 1 166 ? -11.119 -14.210 9.074 1.00 93.94 166 ILE A CA 1
ATOM 1331 C C . ILE A 1 166 ? -11.961 -13.564 10.185 1.00 93.94 166 ILE A C 1
ATOM 1333 O O . ILE A 1 166 ? -11.723 -13.817 11.364 1.00 93.94 166 ILE A O 1
ATOM 1337 N N . PHE A 1 167 ? -12.929 -12.717 9.836 1.00 95.44 167 PHE A N 1
ATOM 1338 C CA . PHE A 1 167 ? -13.681 -11.895 10.786 1.00 95.44 167 PHE A CA 1
ATOM 1339 C C . PHE A 1 167 ? -14.873 -12.635 11.376 1.00 95.44 167 PHE A C 1
ATOM 1341 O O . PHE A 1 167 ? -15.148 -12.445 12.557 1.00 95.44 167 PHE A O 1
ATOM 1348 N N . SER A 1 168 ? -15.559 -13.502 10.620 1.00 95.44 168 SER A N 1
ATOM 1349 C CA . SER A 1 168 ? -16.769 -14.169 11.121 1.00 95.44 168 SER A CA 1
ATOM 1350 C C . SER A 1 168 ? -16.557 -14.926 12.433 1.00 95.44 168 SER A C 1
ATOM 1352 O O . SER A 1 168 ? -17.325 -14.664 13.352 1.00 95.44 168 SER A O 1
ATOM 1354 N N . PRO A 1 169 ? -15.497 -15.739 12.624 1.00 96.38 169 PRO A N 1
ATOM 1355 C CA . PRO A 1 169 ? -15.267 -16.401 13.911 1.00 96.38 169 PRO A CA 1
ATOM 1356 C C . PRO A 1 169 ? -15.104 -15.425 15.089 1.00 96.38 169 PRO A C 1
ATOM 1358 O O . PRO A 1 169 ? -15.542 -15.712 16.201 1.00 96.38 169 PRO A O 1
ATOM 1361 N N . ILE A 1 170 ? -14.490 -14.261 14.848 1.00 94.25 170 ILE A N 1
ATOM 1362 C CA . ILE A 1 170 ? -14.277 -13.220 15.863 1.00 94.25 170 ILE A CA 1
ATOM 1363 C C . ILE A 1 170 ? -15.608 -12.538 16.192 1.00 94.25 170 ILE A C 1
ATOM 1365 O O . ILE A 1 170 ? -15.978 -12.423 17.358 1.00 94.25 170 ILE A O 1
ATOM 1369 N N . LEU A 1 171 ? -16.345 -12.119 15.163 1.00 93.75 171 LEU A N 1
ATOM 1370 C CA . LEU A 1 171 ? -17.633 -11.446 15.316 1.00 93.75 171 LEU A CA 1
ATOM 1371 C C . LEU A 1 171 ? -18.675 -12.367 15.951 1.00 93.75 171 LEU A C 1
ATOM 1373 O O . LEU A 1 171 ? -19.457 -11.922 16.784 1.00 93.75 171 LEU A O 1
ATOM 1377 N N . ASP A 1 172 ? -18.687 -13.646 15.592 1.00 94.69 172 ASP A N 1
ATOM 1378 C CA . ASP A 1 172 ? -19.630 -14.617 16.142 1.00 94.69 172 ASP A CA 1
ATOM 1379 C C . ASP A 1 172 ? -19.339 -14.909 17.617 1.00 94.69 172 ASP A C 1
ATOM 1381 O O . ASP A 1 172 ? -20.276 -15.020 18.402 1.00 94.69 172 ASP A O 1
ATOM 1385 N N . CYS A 1 173 ? -18.065 -14.917 18.023 1.00 92.94 173 CYS A N 1
ATOM 1386 C CA . CYS A 1 173 ? -17.680 -14.958 19.434 1.00 92.94 173 CYS A CA 1
ATOM 1387 C C . CYS A 1 173 ? -18.190 -13.722 20.199 1.00 92.94 173 CYS A C 1
ATOM 1389 O O . CYS A 1 173 ? -18.801 -13.848 21.256 1.00 92.94 173 CYS A O 1
ATOM 1391 N N . LEU A 1 174 ? -18.033 -12.516 19.647 1.00 90.06 174 LEU A N 1
ATOM 1392 C CA . LEU A 1 174 ? -18.543 -11.293 20.286 1.00 90.06 174 LEU A CA 1
ATOM 1393 C C . LEU A 1 174 ? -20.078 -11.278 20.385 1.00 90.06 174 LEU A C 1
ATOM 1395 O O . LEU A 1 174 ? -20.646 -10.758 21.351 1.00 90.06 174 LEU A O 1
ATOM 1399 N N . LYS A 1 175 ? -20.775 -11.904 19.430 1.00 90.19 175 LYS A N 1
ATOM 1400 C CA . LYS A 1 175 ? -22.238 -12.053 19.454 1.00 90.19 175 LYS A CA 1
ATOM 1401 C C . LYS A 1 175 ? -22.748 -12.967 20.571 1.00 90.19 175 LYS A C 1
ATOM 1403 O O . LYS A 1 175 ? -23.914 -12.835 20.931 1.00 90.19 175 LYS A O 1
ATOM 1408 N N . THR A 1 176 ? -21.925 -13.849 21.149 1.00 91.25 176 THR A N 1
ATOM 1409 C CA . THR A 1 176 ? -22.370 -14.711 22.263 1.00 91.25 176 THR A CA 1
ATOM 1410 C C . THR A 1 176 ? -22.480 -13.971 23.593 1.00 91.25 176 THR A C 1
ATOM 1412 O O . THR A 1 176 ? -23.094 -14.482 24.525 1.00 91.25 176 THR A O 1
ATOM 1415 N N . VAL A 1 177 ? -21.860 -12.794 23.709 1.00 87.75 177 VAL A N 1
ATOM 1416 C CA . VAL A 1 177 ? -21.972 -11.941 24.899 1.00 87.75 177 VAL A CA 1
ATOM 1417 C C . VAL A 1 177 ? -23.382 -11.346 24.968 1.00 87.75 177 VAL A C 1
ATOM 1419 O O . VAL A 1 177 ? -23.977 -11.016 23.943 1.00 87.75 177 VAL A O 1
ATOM 1422 N N . ASP A 1 178 ? -23.940 -11.205 26.166 1.00 86.06 178 ASP A N 1
ATOM 1423 C CA . ASP A 1 178 ? -25.238 -10.550 26.327 1.00 86.06 178 ASP A CA 1
ATOM 1424 C C . ASP A 1 178 ? -25.189 -9.086 25.820 1.00 86.06 178 ASP A C 1
ATOM 1426 O O . ASP A 1 178 ? -24.211 -8.390 26.110 1.00 86.06 178 ASP A O 1
ATOM 1430 N N . PRO A 1 179 ? -26.188 -8.596 25.058 1.00 83.69 179 PRO A N 1
ATOM 1431 C CA . PRO A 1 179 ? -26.178 -7.237 24.514 1.00 83.69 179 PRO A CA 1
ATOM 1432 C C . PRO A 1 179 ? -26.045 -6.114 25.551 1.00 83.69 179 PRO A C 1
ATOM 1434 O O . PRO A 1 179 ? -25.383 -5.116 25.263 1.00 83.69 179 PRO A O 1
ATOM 1437 N N . GLU A 1 180 ? -26.628 -6.256 26.743 1.00 82.38 180 GLU A N 1
ATOM 1438 C CA . GLU A 1 180 ? -26.528 -5.236 27.796 1.00 82.38 180 GLU A CA 1
ATOM 1439 C C . GLU A 1 180 ? -25.112 -5.193 28.372 1.00 82.38 180 GLU A C 1
ATOM 1441 O O . GLU A 1 180 ? -24.541 -4.120 28.585 1.00 82.38 180 GLU A O 1
ATOM 1446 N N . LEU A 1 181 ? -24.502 -6.367 28.549 1.00 81.06 181 LEU A N 1
ATOM 1447 C CA . LEU A 1 181 ? -23.114 -6.470 28.984 1.00 81.06 181 LEU A CA 1
ATOM 1448 C C . LEU A 1 181 ? -22.160 -5.940 27.908 1.00 81.06 181 LEU A C 1
ATOM 1450 O O . LEU A 1 181 ? -21.223 -5.211 28.232 1.00 81.06 181 LEU A O 1
ATOM 1454 N N . ARG A 1 182 ? -22.429 -6.246 26.636 1.00 79.75 182 ARG A N 1
ATOM 1455 C CA . ARG A 1 182 ? -21.646 -5.798 25.479 1.00 79.75 182 ARG A CA 1
ATOM 1456 C C . ARG A 1 182 ? -21.534 -4.274 25.419 1.00 79.75 182 ARG A C 1
ATOM 1458 O O . ARG A 1 182 ? -20.436 -3.748 25.280 1.00 79.75 182 ARG A O 1
ATOM 1465 N N . ALA A 1 183 ? -22.642 -3.563 25.630 1.00 78.06 183 ALA A N 1
ATOM 1466 C CA . ALA A 1 183 ? -22.659 -2.099 25.643 1.00 78.06 183 ALA A CA 1
ATOM 1467 C C . ALA A 1 183 ? -21.781 -1.487 26.754 1.00 78.06 183 ALA A C 1
ATOM 1469 O O . ALA A 1 183 ? -21.338 -0.350 26.644 1.00 78.06 183 ALA A O 1
ATOM 1470 N N . SER A 1 184 ? -21.504 -2.226 27.831 1.00 82.94 184 SER A N 1
ATOM 1471 C CA . SER A 1 184 ? -20.600 -1.779 28.901 1.00 82.94 184 SER A CA 1
ATOM 1472 C C . SER A 1 184 ? -19.138 -2.185 28.682 1.00 82.94 184 SER A C 1
ATOM 1474 O O . SER A 1 184 ? -18.241 -1.704 29.383 1.00 82.94 184 SER A O 1
ATOM 1476 N N . GLN A 1 185 ? -18.886 -3.077 27.722 1.00 83.00 185 GLN A N 1
ATOM 1477 C CA . GLN A 1 185 ? -17.570 -3.616 27.429 1.00 83.00 185 GLN A CA 1
ATOM 1478 C C . GLN A 1 185 ? -16.826 -2.775 26.406 1.00 83.00 185 GLN A C 1
ATOM 1480 O O . GLN A 1 185 ? -17.385 -1.998 25.633 1.00 83.00 185 GLN A O 1
ATOM 1485 N N . LYS A 1 186 ? -15.507 -2.924 26.451 1.00 88.06 186 LYS A N 1
ATOM 1486 C CA . LYS A 1 186 ? -14.597 -2.177 25.611 1.00 88.06 186 LYS A CA 1
ATOM 1487 C C . LYS A 1 186 ? -13.667 -3.127 24.872 1.00 88.06 186 LYS A C 1
ATOM 1489 O O . LYS A 1 186 ? -12.969 -3.917 25.509 1.00 88.06 186 LYS A O 1
ATOM 1494 N N . VAL A 1 187 ? -13.648 -3.037 23.545 1.00 89.25 187 VAL A N 1
ATOM 1495 C CA . VAL A 1 187 ? -12.882 -3.941 22.679 1.00 89.25 187 VAL A CA 1
ATOM 1496 C C . VAL A 1 187 ? -11.676 -3.214 22.095 1.00 89.25 187 VAL A C 1
ATOM 1498 O O . VAL A 1 187 ? -11.813 -2.183 21.441 1.00 89.25 187 VAL A O 1
ATOM 1501 N N . LEU A 1 188 ? -10.487 -3.782 22.313 1.00 93.06 188 LEU A N 1
ATOM 1502 C CA . LEU A 1 188 ? -9.238 -3.329 21.704 1.00 93.06 188 LEU A CA 1
ATOM 1503 C C . LEU A 1 188 ? -8.865 -4.257 20.545 1.00 93.06 188 LEU A C 1
ATOM 1505 O O . LEU A 1 188 ? -8.747 -5.469 20.728 1.00 93.06 188 LEU A O 1
ATOM 1509 N N . VAL A 1 189 ? -8.606 -3.678 19.372 1.00 93.38 189 VAL A N 1
ATOM 1510 C CA . VAL A 1 189 ? -8.135 -4.408 18.185 1.00 93.38 189 VAL A CA 1
ATOM 1511 C C . VAL A 1 189 ? -6.697 -3.976 17.871 1.00 93.38 189 VAL A C 1
ATOM 1513 O O . VAL A 1 189 ? -6.492 -2.988 17.159 1.00 93.38 189 VAL A O 1
ATOM 1516 N N . PRO A 1 190 ? -5.673 -4.666 18.405 1.00 93.62 190 PRO A N 1
ATOM 1517 C CA . PRO A 1 190 ? -4.286 -4.302 18.147 1.00 93.62 190 PRO A CA 1
ATOM 1518 C C . PRO A 1 190 ? -3.929 -4.547 16.678 1.00 93.62 190 PRO A C 1
ATOM 1520 O O . PRO A 1 190 ? -4.321 -5.554 16.092 1.00 93.62 190 PRO A O 1
ATOM 1523 N N . GLY A 1 191 ? -3.162 -3.631 16.081 1.00 88.44 191 GLY A N 1
ATOM 1524 C CA . GLY A 1 191 ? -2.732 -3.770 14.687 1.00 88.44 191 GLY A CA 1
ATOM 1525 C C . GLY A 1 191 ? -3.904 -3.839 13.703 1.00 88.44 191 GLY A C 1
ATOM 1526 O O . GLY A 1 191 ? -3.866 -4.630 12.764 1.00 88.44 191 GLY A O 1
ATOM 1527 N N . CYS A 1 192 ? -4.942 -3.020 13.906 1.00 89.50 192 CYS A N 1
ATOM 1528 C CA . CYS A 1 192 ? -6.197 -3.064 13.147 1.00 89.50 192 CYS A CA 1
ATOM 1529 C C . CYS A 1 192 ? -6.075 -2.751 11.641 1.00 89.50 192 CYS A C 1
ATOM 1531 O O . CYS A 1 192 ? -7.076 -2.807 10.925 1.00 89.50 192 CYS A O 1
ATOM 1533 N N . GLY A 1 193 ? -4.877 -2.439 11.138 1.00 89.81 193 GLY A N 1
ATOM 1534 C CA . GLY A 1 193 ? -4.653 -2.096 9.737 1.00 89.81 193 GLY A CA 1
ATOM 1535 C C . GLY A 1 193 ? -5.421 -0.832 9.365 1.00 89.81 193 GLY A C 1
ATOM 1536 O O . GLY A 1 193 ? -5.189 0.218 9.956 1.00 89.81 193 GLY A O 1
ATOM 1537 N N . LEU A 1 194 ? -6.346 -0.940 8.405 1.00 93.56 194 LEU A N 1
ATOM 1538 C CA . LEU A 1 194 ? -7.236 0.160 8.015 1.00 93.56 194 LEU A CA 1
ATOM 1539 C C . LEU A 1 194 ? -8.543 0.193 8.825 1.00 93.56 194 LEU A C 1
ATOM 1541 O O . LEU A 1 194 ? -9.478 0.901 8.460 1.00 93.56 194 LEU A O 1
ATOM 1545 N N . GLY A 1 195 ? -8.633 -0.590 9.903 1.00 94.62 195 GLY A N 1
ATOM 1546 C CA . GLY A 1 195 ? -9.709 -0.496 10.888 1.00 94.62 195 GLY A CA 1
ATOM 1547 C C . GLY A 1 195 ? -11.012 -1.192 10.503 1.00 94.62 195 GLY A C 1
ATOM 1548 O O . GLY A 1 195 ? -12.004 -1.021 11.205 1.00 94.62 195 GLY A O 1
ATOM 1549 N N . ARG A 1 196 ? -11.046 -2.002 9.436 1.00 96.00 196 ARG A N 1
ATOM 1550 C CA . ARG A 1 196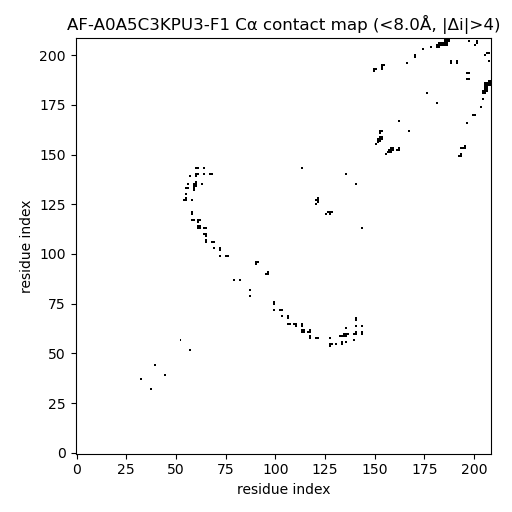 ? -12.290 -2.651 8.991 1.00 96.00 196 ARG A CA 1
ATOM 1551 C C . ARG A 1 196 ? -12.885 -3.610 10.023 1.00 96.00 196 ARG A C 1
ATOM 1553 O O . ARG A 1 196 ? -14.091 -3.572 10.234 1.00 96.00 196 ARG A O 1
ATOM 1560 N N . LEU A 1 197 ? -12.070 -4.447 10.672 1.00 94.94 197 LEU A N 1
ATOM 1561 C CA . LEU A 1 197 ? -12.566 -5.338 11.730 1.00 94.94 197 LEU A CA 1
ATOM 1562 C C . LEU A 1 197 ? -13.130 -4.527 12.901 1.00 94.94 197 LEU A C 1
ATOM 1564 O O . LEU A 1 197 ? -14.221 -4.819 13.373 1.00 94.94 197 LEU A O 1
ATOM 1568 N N . SER A 1 198 ? -12.417 -3.482 13.329 1.00 94.50 198 SER A N 1
ATOM 1569 C CA . SER A 1 198 ? -12.896 -2.576 14.374 1.00 94.50 198 SER A CA 1
ATOM 1570 C C . SER A 1 198 ? -14.237 -1.951 13.984 1.00 94.50 198 SER A C 1
ATOM 1572 O O . SER A 1 198 ? -15.166 -1.948 14.780 1.00 94.50 198 SER A O 1
ATOM 1574 N N . TRP A 1 199 ? -14.371 -1.495 12.737 1.00 94.19 199 TRP A N 1
ATOM 1575 C CA . TRP A 1 199 ? -15.627 -0.964 12.215 1.00 94.19 199 TRP A CA 1
ATOM 1576 C C . TRP A 1 199 ? -16.762 -1.999 12.255 1.00 94.19 199 TRP A C 1
ATOM 1578 O O . TRP A 1 199 ? -17.853 -1.667 12.698 1.00 94.19 199 TRP A O 1
ATOM 1588 N N . GLU A 1 200 ? -16.524 -3.257 11.871 1.00 94.06 200 GLU A N 1
ATOM 1589 C CA . GLU A 1 200 ? -17.555 -4.307 11.957 1.00 94.06 200 GLU A CA 1
ATOM 1590 C C . GLU A 1 200 ? -17.932 -4.650 13.405 1.00 94.06 200 GLU A C 1
ATOM 1592 O O . GLU A 1 200 ? -19.105 -4.880 13.687 1.00 94.06 200 GLU A O 1
ATOM 1597 N N . ILE A 1 201 ? -16.969 -4.617 14.329 1.00 92.12 201 ILE A N 1
ATOM 1598 C CA . ILE A 1 201 ? -17.218 -4.780 15.768 1.00 92.12 201 ILE A CA 1
ATOM 1599 C C . ILE A 1 201 ? -18.099 -3.639 16.290 1.00 92.12 201 ILE A C 1
ATOM 1601 O O . ILE A 1 201 ? -19.085 -3.896 16.975 1.00 92.12 201 ILE A O 1
ATOM 1605 N N . SER A 1 202 ? -17.831 -2.385 15.912 1.00 89.75 202 SER A N 1
ATOM 1606 C CA . SER A 1 202 ? -18.672 -1.263 16.354 1.00 89.75 202 SER A CA 1
ATOM 1607 C C . SER A 1 202 ? -20.107 -1.347 15.826 1.00 89.75 202 SER A C 1
ATOM 1609 O O . SER A 1 202 ? -21.029 -0.887 16.498 1.00 89.75 202 SER A O 1
ATOM 1611 N N . GLN A 1 203 ? -20.334 -1.999 14.676 1.00 89.06 203 GLN A N 1
ATOM 1612 C CA . GLN A 1 203 ? -21.689 -2.263 14.173 1.00 89.06 203 GLN A CA 1
ATOM 1613 C C . GLN A 1 203 ? -22.471 -3.280 15.025 1.00 89.06 203 GLN A C 1
ATOM 1615 O O . GLN A 1 203 ? -23.693 -3.350 14.905 1.00 89.06 203 GLN A O 1
ATOM 1620 N N . LEU A 1 204 ? -21.811 -4.052 15.899 1.00 84.75 204 LEU A N 1
ATOM 1621 C CA . LEU A 1 204 ? -22.473 -4.954 16.852 1.00 84.75 204 LEU A CA 1
ATOM 1622 C C . LEU A 1 204 ? -22.969 -4.235 18.122 1.00 84.75 204 LEU A C 1
ATOM 1624 O O . LEU A 1 204 ? -23.620 -4.865 18.958 1.00 84.75 204 LEU A O 1
ATOM 1628 N N . GLY A 1 205 ? -22.679 -2.936 18.272 1.00 74.50 205 GLY A N 1
ATOM 1629 C CA . GLY A 1 205 ? -22.991 -2.150 19.470 1.00 74.50 205 GLY A CA 1
ATOM 1630 C C . GLY A 1 205 ? -21.882 -2.146 20.529 1.00 74.50 205 GLY A C 1
ATOM 1631 O O . GLY A 1 205 ? -22.112 -1.671 21.638 1.00 74.50 205 GLY A O 1
ATOM 1632 N N . ASP A 1 206 ? -20.694 -2.662 20.199 1.00 67.69 206 ASP A N 1
ATOM 1633 C CA . ASP A 1 206 ? -19.501 -2.615 21.049 1.00 67.69 206 ASP A CA 1
ATOM 1634 C C . ASP A 1 206 ? -18.865 -1.213 21.079 1.00 67.69 206 ASP A C 1
ATOM 1636 O O . ASP A 1 206 ? -18.763 -0.530 20.054 1.00 67.69 206 ASP A O 1
ATOM 1640 N N . HIS A 1 207 ? -18.345 -0.802 22.240 1.00 69.31 207 HIS A N 1
ATOM 1641 C CA . HIS A 1 207 ? -17.490 0.382 22.342 1.00 69.31 207 HIS A CA 1
ATOM 1642 C C . HIS A 1 207 ? -16.022 0.018 22.066 1.00 69.31 207 HIS A C 1
ATOM 1644 O O . HIS A 1 207 ? -15.441 -0.847 22.721 1.00 69.31 207 HIS A O 1
ATOM 1650 N N . LEU A 1 208 ? -15.395 0.698 21.104 1.00 61.88 208 LEU A N 1
ATOM 1651 C CA . LEU A 1 208 ? -13.968 0.540 20.797 1.00 61.88 208 LEU A CA 1
ATOM 1652 C C . LEU A 1 208 ? -13.115 1.474 21.671 1.00 61.88 208 LEU A C 1
ATOM 1654 O O . LEU A 1 208 ? -13.536 2.601 21.945 1.00 61.88 208 LEU A O 1
ATOM 1658 N N . ILE A 1 209 ? -11.922 1.018 22.079 1.00 51.44 209 ILE A N 1
ATOM 1659 C CA . ILE A 1 209 ? -10.865 1.866 22.681 1.00 51.44 209 ILE A CA 1
ATOM 1660 C C . ILE A 1 209 ? -9.728 2.053 21.688 1.00 51.44 209 ILE A C 1
ATOM 1662 O O . ILE A 1 209 ? -9.309 1.033 21.092 1.00 51.44 209 ILE A O 1
#

Secondary structure (DSSP, 8-state):
--SHHHHHHHHHHHHHHHHHHHHHHHHTTTTS--HHHHHHHHS--------SS-HHHHHHHHHTHHHHHHHHHHHHHHHHHTS-HHHHHHHHHTTHHHHHHHHHHHHHHHHHHHHHHHHHHHHH-GGGGGS------HHHHHHHHHHHHHHHHHHSSTTHHHHHHHHHHHHHHHHTS-HHHHHH-EE--TT-TTSHHHHHHHTTTPEE-